Protein AF-A0A7C9CEU0-F1 (afdb_monomer_lite)

Organism: Opuntia streptacantha (NCBI:txid393608)

Foldseek 3Di:
DVVVVVVVVVVVVVVVVVVVVVVVVPDDDPVVVPDPVVDPDDPDDPDAPDPPRPDDDPDDDDDQPVVVVLCVVVVVPFDKDWDDDVVLQWTWMFTWQKIWIAHPVDHPSDIDIDRDDPTGFQEWDKFADAPPPDDPQFGIWIWTFGQFKIWTKGKGFPADPVNPGRNPDIDIHTDRVQIGTPVRFGWHYWDYDPNGWIWTATPVRDIDTDD

Structure (mmCIF, N/CA/C/O backbone):
data_AF-A0A7C9CEU0-F1
#
_entry.id   AF-A0A7C9CEU0-F1
#
loop_
_atom_site.group_PDB
_atom_site.id
_atom_site.type_symbol
_atom_site.label_atom_id
_atom_site.label_alt_id
_atom_site.label_comp_id
_atom_site.label_asym_id
_atom_site.label_entity_id
_atom_site.label_seq_id
_atom_site.pdbx_PDB_ins_code
_atom_site.Cartn_x
_atom_site.Cartn_y
_atom_site.Cartn_z
_atom_site.occupancy
_atom_site.B_iso_or_equiv
_atom_site.auth_seq_id
_atom_site.auth_comp_id
_atom_site.auth_asym_id
_atom_site.auth_atom_id
_atom_site.pdbx_PDB_model_num
ATOM 1 N N . GLU A 1 1 ? 11.522 0.360 -57.835 1.00 59.69 1 GLU A N 1
ATOM 2 C CA . GLU A 1 1 ? 11.944 0.952 -56.548 1.00 59.69 1 GLU A CA 1
ATOM 3 C C . GLU A 1 1 ? 11.325 0.190 -55.377 1.00 59.69 1 GLU A C 1
ATOM 5 O O . GLU A 1 1 ? 12.085 -0.300 -54.554 1.00 59.69 1 GLU A O 1
ATOM 10 N N . ASP A 1 2 ? 10.013 -0.071 -55.382 1.00 63.38 2 ASP A N 1
ATOM 11 C CA . ASP A 1 2 ? 9.319 -0.854 -54.334 1.00 63.38 2 ASP A CA 1
ATOM 12 C C . ASP A 1 2 ? 9.881 -2.263 -54.057 1.00 63.38 2 ASP A C 1
ATOM 14 O O . ASP A 1 2 ? 9.882 -2.722 -52.919 1.00 63.38 2 ASP A O 1
ATOM 18 N N . GLU A 1 3 ? 10.402 -2.960 -55.069 1.00 69.25 3 GLU A N 1
ATOM 19 C CA . GLU A 1 3 ? 10.962 -4.314 -54.910 1.00 69.25 3 GLU A CA 1
ATOM 20 C C . GLU A 1 3 ? 12.322 -4.320 -54.187 1.00 69.25 3 GLU A C 1
ATOM 22 O O . GLU A 1 3 ? 12.622 -5.224 -53.406 1.00 69.25 3 GLU A O 1
ATOM 27 N N . ILE A 1 4 ? 13.128 -3.273 -54.398 1.00 70.25 4 ILE A N 1
ATOM 28 C CA . ILE A 1 4 ? 14.406 -3.076 -53.698 1.00 70.25 4 ILE A CA 1
ATOM 29 C C . ILE A 1 4 ? 14.118 -2.729 -52.236 1.00 70.25 4 ILE A C 1
ATOM 31 O O . ILE A 1 4 ? 14.695 -3.332 -51.336 1.00 70.25 4 ILE A O 1
ATOM 35 N N . VAL A 1 5 ? 13.132 -1.856 -52.005 1.00 76.31 5 VAL A N 1
ATOM 36 C CA . VAL A 1 5 ? 12.656 -1.506 -50.660 1.00 76.31 5 VAL A CA 1
ATOM 37 C C . VAL A 1 5 ? 12.131 -2.745 -49.921 1.00 76.31 5 VAL A C 1
ATOM 39 O O . VAL A 1 5 ? 12.508 -2.979 -48.777 1.00 76.31 5 VAL A O 1
ATOM 42 N N . MET A 1 6 ? 11.333 -3.599 -50.570 1.00 80.19 6 MET A N 1
ATOM 43 C CA . MET A 1 6 ? 10.838 -4.854 -49.979 1.00 80.19 6 MET A CA 1
ATOM 44 C C . MET A 1 6 ? 11.959 -5.836 -49.617 1.00 80.19 6 MET A C 1
ATOM 46 O O . MET A 1 6 ? 11.909 -6.483 -48.566 1.00 80.19 6 MET A O 1
ATOM 50 N N . ARG A 1 7 ? 12.991 -5.947 -50.457 1.00 85.31 7 ARG A N 1
ATOM 51 C CA . ARG A 1 7 ? 14.154 -6.802 -50.188 1.00 85.31 7 ARG A CA 1
ATOM 52 C C . ARG A 1 7 ? 14.961 -6.300 -48.992 1.00 85.31 7 ARG A C 1
ATOM 54 O O . ARG A 1 7 ? 15.312 -7.101 -48.125 1.00 85.31 7 ARG A O 1
ATOM 61 N N . ASP A 1 8 ? 15.210 -4.998 -48.927 1.00 89.81 8 ASP A N 1
ATOM 62 C CA . ASP A 1 8 ? 15.961 -4.379 -47.834 1.00 89.81 8 ASP A CA 1
ATOM 63 C C . ASP A 1 8 ? 15.206 -4.499 -46.504 1.00 89.81 8 ASP A C 1
ATOM 65 O O . ASP A 1 8 ? 15.795 -4.866 -45.485 1.00 89.81 8 ASP A O 1
ATOM 69 N N . VAL A 1 9 ? 13.883 -4.308 -46.522 1.00 91.19 9 VAL A N 1
ATOM 70 C CA . VAL A 1 9 ? 13.012 -4.528 -45.355 1.00 91.19 9 VAL A CA 1
ATOM 71 C C . VAL A 1 9 ? 13.046 -5.990 -44.901 1.00 91.19 9 VAL A C 1
ATOM 73 O O . VAL A 1 9 ? 13.153 -6.264 -43.705 1.00 91.19 9 VAL A O 1
ATOM 76 N N . THR A 1 10 ? 13.019 -6.942 -45.835 1.00 92.56 10 THR A N 1
ATOM 77 C CA . THR A 1 10 ? 13.085 -8.377 -45.511 1.00 92.56 10 THR A CA 1
ATOM 78 C C . THR A 1 10 ? 14.426 -8.742 -44.873 1.00 92.56 10 THR A C 1
ATOM 80 O O . THR A 1 10 ? 14.469 -9.442 -43.862 1.00 92.56 10 THR A O 1
ATOM 83 N N . HIS A 1 11 ? 15.532 -8.234 -45.421 1.00 93.56 11 HIS A N 1
ATOM 84 C CA . HIS A 1 11 ? 16.865 -8.447 -44.861 1.00 93.56 11 HIS A CA 1
ATOM 85 C C . HIS A 1 11 ? 17.007 -7.827 -43.466 1.00 93.56 11 HIS A C 1
ATOM 87 O O . HIS A 1 11 ? 17.526 -8.480 -42.560 1.00 93.56 11 HIS A O 1
ATOM 93 N N . ALA A 1 12 ? 16.506 -6.606 -43.267 1.00 93.94 12 ALA A N 1
ATOM 94 C CA . ALA A 1 12 ? 16.488 -5.969 -41.955 1.00 93.94 12 ALA A CA 1
ATOM 95 C C . ALA A 1 12 ? 15.676 -6.791 -40.939 1.00 93.94 12 ALA A C 1
ATOM 97 O O . ALA A 1 12 ? 16.137 -7.007 -39.820 1.00 93.94 12 ALA A O 1
ATOM 98 N N . GLY A 1 13 ? 14.517 -7.324 -41.342 1.00 95.75 13 GLY A N 1
ATOM 99 C CA . GLY A 1 13 ? 13.691 -8.193 -40.500 1.00 95.75 13 GLY A CA 1
ATOM 100 C C . GLY A 1 13 ? 14.420 -9.456 -40.033 1.00 95.75 13 GLY A C 1
ATOM 101 O O . GLY A 1 13 ? 14.344 -9.809 -38.856 1.00 95.75 13 GLY A O 1
ATOM 102 N N . ILE A 1 14 ? 15.190 -10.097 -40.919 1.00 96.06 14 ILE A N 1
ATOM 103 C CA . ILE A 1 14 ? 16.011 -11.269 -40.571 1.00 96.06 14 ILE A CA 1
ATOM 104 C C . ILE A 1 14 ? 17.073 -10.894 -39.532 1.00 96.06 14 ILE A C 1
ATOM 106 O O . ILE A 1 14 ? 17.210 -11.583 -38.523 1.00 96.06 14 ILE A O 1
ATOM 110 N N . VAL A 1 15 ? 17.794 -9.790 -39.746 1.00 96.69 15 VAL A N 1
ATOM 111 C CA . VAL A 1 15 ? 18.852 -9.340 -38.826 1.00 96.69 15 VAL A CA 1
ATOM 112 C C . VAL A 1 15 ? 18.282 -8.993 -37.449 1.00 96.69 15 VAL A C 1
ATOM 114 O O . VAL A 1 15 ? 18.862 -9.373 -36.433 1.00 96.69 15 VAL A O 1
ATOM 117 N N . VAL A 1 16 ? 17.133 -8.315 -37.397 1.00 96.88 16 VAL A N 1
ATOM 118 C CA . VAL A 1 16 ? 16.445 -7.997 -36.137 1.00 96.88 16 VAL A CA 1
ATOM 119 C C . VAL A 1 16 ? 16.004 -9.274 -35.423 1.00 96.88 16 VAL A C 1
ATOM 121 O O . VAL A 1 16 ? 16.264 -9.419 -34.230 1.00 96.88 16 VAL A O 1
ATOM 124 N N . SER A 1 17 ? 15.400 -10.225 -36.139 1.00 96.38 17 SER A N 1
ATOM 125 C CA . SER A 1 17 ? 14.959 -11.499 -35.560 1.00 96.38 17 SER A CA 1
ATOM 126 C C . SER A 1 17 ? 16.125 -12.320 -35.006 1.00 96.38 17 SER A C 1
ATOM 128 O O . SER A 1 17 ? 16.001 -12.925 -33.941 1.00 96.38 17 SER A O 1
ATOM 130 N N . ASP A 1 18 ? 17.262 -12.335 -35.700 1.00 96.62 18 ASP A N 1
ATOM 131 C CA . ASP A 1 18 ? 18.476 -13.015 -35.242 1.00 96.62 18 ASP A CA 1
ATOM 132 C C . ASP A 1 18 ? 19.092 -12.318 -34.018 1.00 96.62 18 ASP A C 1
ATOM 134 O O . ASP A 1 18 ? 19.517 -12.971 -33.067 1.00 96.62 18 ASP A O 1
ATOM 138 N N . CYS A 1 19 ? 19.089 -10.982 -33.988 1.00 96.38 19 CYS A N 1
ATOM 139 C CA . CYS A 1 19 ? 19.511 -10.211 -32.818 1.00 96.38 19 CYS A CA 1
ATOM 140 C C . CYS A 1 19 ? 18.646 -10.532 -31.590 1.00 96.38 19 CYS A C 1
ATOM 142 O O . CYS A 1 19 ? 19.179 -10.921 -30.556 1.00 96.38 19 CYS A O 1
ATOM 144 N N . ILE A 1 20 ? 17.317 -10.492 -31.735 1.00 95.69 20 ILE A N 1
ATOM 145 C CA . ILE A 1 20 ? 16.374 -10.836 -30.660 1.00 95.69 20 ILE A CA 1
ATOM 146 C C . ILE A 1 20 ? 16.596 -12.273 -30.182 1.00 95.69 20 ILE A C 1
ATOM 148 O O . ILE A 1 20 ? 16.630 -12.526 -28.980 1.00 95.69 20 ILE A O 1
ATOM 152 N N . SER A 1 21 ? 16.768 -13.217 -31.109 1.00 94.62 21 SER A N 1
ATOM 153 C CA . SER A 1 21 ? 16.960 -14.630 -30.763 1.00 94.62 21 SER A CA 1
ATOM 154 C C . SER A 1 21 ? 18.250 -14.847 -29.972 1.00 94.62 21 SER A C 1
ATOM 156 O O . SER A 1 21 ? 18.250 -15.581 -28.984 1.00 94.62 21 SER A O 1
ATOM 158 N N . ARG A 1 22 ? 19.337 -14.169 -30.359 1.00 93.44 22 ARG A N 1
ATOM 159 C CA . ARG A 1 22 ? 20.607 -14.202 -29.624 1.00 93.44 22 ARG A CA 1
ATOM 160 C C . ARG A 1 22 ? 20.497 -13.537 -28.257 1.00 93.44 22 ARG A C 1
ATOM 162 O O . ARG A 1 22 ? 20.984 -14.111 -27.290 1.00 93.44 22 ARG A O 1
ATOM 169 N N . ASP A 1 23 ? 19.822 -12.395 -28.157 1.00 92.88 23 ASP A N 1
ATOM 170 C CA . ASP A 1 23 ? 19.621 -11.693 -26.885 1.00 92.88 23 ASP A CA 1
ATOM 171 C C . ASP A 1 23 ? 18.795 -12.524 -25.897 1.00 92.88 23 ASP A C 1
ATOM 173 O O . ASP A 1 23 ? 19.119 -12.588 -24.711 1.00 92.88 23 ASP A O 1
ATOM 177 N N . VAL A 1 24 ? 17.746 -13.200 -26.375 1.00 90.56 24 VAL A N 1
ATOM 178 C CA . VAL A 1 24 ? 16.938 -14.110 -25.550 1.00 90.56 24 VAL A CA 1
ATOM 179 C C . VAL A 1 24 ? 17.765 -15.312 -25.100 1.00 90.56 24 VAL A C 1
ATOM 181 O O . VAL A 1 24 ? 17.722 -15.655 -23.924 1.00 90.56 24 VAL A O 1
ATOM 184 N N . ALA A 1 25 ? 18.551 -15.919 -25.993 1.00 88.44 25 ALA A N 1
ATOM 185 C CA . ALA A 1 25 ? 19.394 -17.068 -25.656 1.00 88.44 25 ALA A CA 1
ATOM 186 C C . ALA A 1 25 ? 20.579 -16.713 -24.736 1.00 88.44 25 ALA A C 1
ATOM 188 O O . ALA A 1 25 ? 21.062 -17.571 -24.001 1.00 88.44 25 ALA A O 1
ATOM 189 N N . ALA A 1 26 ? 21.062 -15.468 -24.775 1.00 86.50 26 ALA A N 1
ATOM 190 C CA . ALA A 1 26 ? 22.145 -14.985 -23.920 1.00 86.50 26 ALA A CA 1
ATOM 191 C C . ALA A 1 26 ? 21.685 -14.659 -22.489 1.00 86.50 26 ALA A C 1
ATOM 193 O O . ALA A 1 26 ? 22.517 -14.565 -21.582 1.00 86.50 26 ALA A O 1
ATOM 194 N N . ARG A 1 27 ? 20.377 -14.474 -22.269 1.00 85.12 27 ARG A N 1
ATOM 195 C CA . ARG A 1 27 ? 19.813 -14.269 -20.933 1.00 85.12 27 ARG A CA 1
ATOM 196 C C . ARG A 1 27 ? 19.762 -15.599 -20.194 1.00 85.12 27 ARG A C 1
ATOM 198 O O . ARG A 1 27 ? 19.027 -16.505 -20.567 1.00 85.12 27 ARG A O 1
ATOM 205 N N . LEU A 1 28 ? 20.540 -15.682 -19.125 1.00 83.81 28 LEU A N 1
ATOM 206 C CA . LEU A 1 28 ? 20.452 -16.773 -18.164 1.00 83.81 28 LEU A CA 1
ATOM 207 C C . LEU A 1 28 ? 19.125 -16.695 -17.407 1.00 83.81 28 LEU A C 1
ATOM 209 O O . LEU A 1 28 ? 18.609 -15.604 -17.143 1.00 83.81 28 LEU A O 1
ATOM 213 N N . ASP A 1 29 ? 18.612 -17.856 -17.012 1.00 87.94 29 ASP A N 1
ATOM 214 C CA . ASP A 1 29 ? 17.530 -17.922 -16.037 1.00 87.94 29 ASP A CA 1
ATOM 215 C C . ASP A 1 29 ? 17.968 -17.278 -14.705 1.00 87.94 29 ASP A C 1
ATOM 217 O O . ASP A 1 29 ? 19.160 -17.240 -14.373 1.00 87.94 29 ASP A O 1
ATOM 221 N N . LEU A 1 30 ? 17.019 -16.737 -13.933 1.00 85.38 30 LEU A N 1
ATOM 222 C CA . LEU A 1 30 ? 17.327 -16.064 -12.668 1.00 85.38 30 LEU A CA 1
ATOM 223 C C . LEU A 1 30 ? 17.968 -17.025 -11.659 1.00 85.38 30 LEU A C 1
ATOM 225 O O . LEU A 1 30 ? 18.911 -16.638 -10.972 1.00 85.38 30 LEU A O 1
ATOM 229 N N . GLN A 1 31 ? 17.490 -18.268 -11.579 1.00 87.06 31 GLN A N 1
ATOM 230 C CA . GLN A 1 31 ? 18.046 -19.267 -10.674 1.00 87.06 31 GLN A CA 1
ATOM 231 C C . GLN A 1 31 ? 19.489 -19.598 -11.060 1.00 87.06 31 GLN A C 1
ATOM 233 O O . GLN A 1 31 ? 20.366 -19.561 -10.199 1.00 87.06 31 GLN A O 1
ATOM 238 N N . GLU A 1 32 ? 19.747 -19.843 -12.348 1.00 86.31 32 GLU A N 1
ATOM 239 C CA . GLU A 1 32 ? 21.101 -20.090 -12.863 1.00 86.31 32 GLU A CA 1
ATOM 240 C C . GLU A 1 32 ? 22.026 -18.884 -12.648 1.00 86.31 32 GLU A C 1
ATOM 242 O O . GLU A 1 32 ? 23.200 -19.035 -12.310 1.00 86.31 32 GLU A O 1
ATOM 247 N N . SER A 1 33 ? 21.495 -17.668 -12.800 1.00 81.88 33 SER A N 1
ATOM 248 C CA . SER A 1 33 ? 22.238 -16.421 -12.586 1.00 81.88 33 SER A CA 1
ATOM 249 C C . SER A 1 33 ? 22.679 -16.232 -11.135 1.00 81.88 33 SER A C 1
ATOM 251 O O . SER A 1 33 ? 23.685 -15.570 -10.891 1.00 81.88 33 SER A O 1
ATOM 253 N N . LEU A 1 34 ? 21.935 -16.792 -10.179 1.00 83.38 34 LEU A N 1
ATOM 254 C CA . LEU A 1 34 ? 22.207 -16.695 -8.744 1.00 83.38 34 LEU A CA 1
ATOM 255 C C . LEU A 1 34 ? 23.067 -17.854 -8.214 1.00 83.38 34 LEU A C 1
ATOM 257 O O . LEU A 1 34 ? 23.384 -17.884 -7.022 1.00 83.38 34 LEU A O 1
ATOM 261 N N . GLU A 1 35 ? 23.470 -18.803 -9.065 1.00 86.44 35 GLU A N 1
ATOM 262 C CA . GLU A 1 35 ? 24.286 -19.946 -8.656 1.00 86.44 35 GLU A CA 1
ATOM 263 C C . GLU A 1 35 ? 25.636 -19.505 -8.079 1.00 86.44 35 GLU A C 1
ATOM 265 O O . GLU A 1 35 ? 26.510 -18.980 -8.771 1.00 86.44 35 GLU A O 1
ATOM 270 N N . ALA A 1 36 ? 25.840 -19.800 -6.792 1.00 76.50 36 ALA A N 1
ATOM 271 C CA . ALA A 1 36 ? 27.050 -19.433 -6.059 1.00 76.50 36 ALA A CA 1
ATOM 272 C C . ALA A 1 36 ? 28.342 -19.965 -6.712 1.00 76.50 36 ALA A C 1
ATOM 274 O O . ALA A 1 36 ? 29.380 -19.311 -6.650 1.00 76.50 36 ALA A O 1
ATOM 275 N N . SER A 1 37 ? 28.272 -21.129 -7.368 1.00 79.00 37 SER A N 1
ATOM 276 C CA . SER A 1 37 ? 29.392 -21.778 -8.065 1.00 79.00 37 SER A CA 1
ATOM 277 C C . SER A 1 37 ? 29.941 -20.975 -9.246 1.00 79.00 37 SER A C 1
ATOM 279 O O . SER A 1 37 ? 31.074 -21.214 -9.663 1.00 79.00 37 SER A O 1
ATOM 281 N N . ARG A 1 38 ? 29.171 -20.026 -9.789 1.00 75.56 38 ARG A N 1
ATOM 282 C CA . ARG A 1 38 ? 29.595 -19.177 -10.912 1.00 75.56 38 ARG A CA 1
ATOM 283 C C . ARG A 1 38 ? 30.445 -17.990 -10.473 1.00 75.56 38 ARG A C 1
ATOM 285 O O . ARG A 1 38 ? 31.125 -17.384 -11.300 1.00 75.56 38 ARG A O 1
ATOM 292 N N . TYR A 1 39 ? 30.440 -17.664 -9.185 1.00 73.81 39 TYR A N 1
ATOM 293 C CA . TYR A 1 39 ? 31.216 -16.558 -8.651 1.00 73.81 39 TYR A CA 1
ATOM 294 C C . TYR A 1 39 ? 32.591 -17.047 -8.191 1.00 73.81 39 TYR A C 1
ATOM 296 O O . TYR A 1 39 ? 32.724 -17.758 -7.200 1.00 73.81 39 TYR A O 1
ATOM 304 N N . THR A 1 40 ? 33.644 -16.623 -8.892 1.00 72.25 40 THR A N 1
ATOM 305 C CA . THR A 1 40 ? 35.042 -16.886 -8.496 1.00 72.25 40 THR A CA 1
ATOM 306 C C . THR A 1 40 ? 35.456 -16.112 -7.242 1.00 72.25 40 THR A C 1
ATOM 308 O O . THR A 1 40 ? 36.406 -16.488 -6.560 1.00 72.25 40 THR A O 1
ATOM 311 N N . THR A 1 41 ? 34.744 -15.026 -6.928 1.00 74.44 41 THR A N 1
ATOM 312 C CA . THR A 1 41 ? 34.909 -14.198 -5.727 1.00 74.44 41 THR A CA 1
ATOM 313 C C . THR A 1 41 ? 33.543 -13.739 -5.233 1.00 74.44 41 THR A C 1
ATOM 315 O O . THR A 1 41 ? 32.604 -13.641 -6.022 1.00 74.44 41 THR A O 1
ATOM 318 N N . HIS A 1 42 ? 33.414 -13.426 -3.940 1.00 70.06 42 HIS A N 1
ATOM 319 C CA . HIS A 1 42 ? 32.141 -12.939 -3.412 1.00 70.06 42 HIS A CA 1
ATOM 320 C C . HIS A 1 42 ? 31.662 -11.680 -4.170 1.00 70.06 42 HIS A C 1
ATOM 322 O O . HIS A 1 42 ? 32.438 -10.733 -4.364 1.00 70.06 42 HIS A O 1
ATOM 328 N N . PRO A 1 43 ? 30.386 -11.643 -4.604 1.00 71.12 43 PRO A N 1
ATOM 329 C CA . PRO A 1 43 ? 29.865 -10.546 -5.416 1.00 71.12 43 PRO A CA 1
ATOM 330 C C . PRO A 1 43 ? 29.733 -9.240 -4.621 1.00 71.12 43 PRO A C 1
ATOM 332 O O . PRO A 1 43 ? 29.793 -8.165 -5.215 1.00 71.12 43 PRO A O 1
ATOM 335 N N . TYR A 1 44 ? 29.648 -9.315 -3.290 1.00 74.44 44 TYR A N 1
ATOM 336 C CA . TYR A 1 44 ? 29.504 -8.165 -2.400 1.00 74.44 44 TYR A CA 1
ATOM 337 C C . TYR A 1 44 ? 30.706 -7.219 -2.457 1.00 74.44 44 TYR A C 1
ATOM 339 O O . TYR A 1 44 ? 31.865 -7.634 -2.477 1.00 74.44 44 TYR A O 1
ATOM 347 N N . THR A 1 45 ? 30.411 -5.927 -2.492 1.00 74.56 45 THR A N 1
ATOM 348 C CA . THR A 1 45 ? 31.394 -4.849 -2.518 1.00 74.56 45 THR A CA 1
ATOM 349 C C . THR A 1 45 ? 30.790 -3.622 -1.853 1.00 74.56 45 THR A C 1
ATOM 351 O O . THR A 1 45 ? 29.598 -3.363 -2.002 1.00 74.56 45 THR A O 1
ATOM 354 N N . THR A 1 46 ? 31.600 -2.871 -1.112 1.00 74.38 46 THR A N 1
ATOM 355 C CA . THR A 1 46 ? 31.191 -1.595 -0.503 1.00 74.38 46 THR A CA 1
ATOM 356 C C . THR A 1 46 ? 31.235 -0.437 -1.499 1.00 74.38 46 THR A C 1
ATOM 358 O O . THR A 1 46 ? 30.668 0.618 -1.237 1.00 74.38 46 THR A O 1
ATOM 361 N N . HIS A 1 47 ? 31.891 -0.632 -2.646 1.00 70.38 47 HIS A N 1
ATOM 362 C CA . HIS A 1 47 ? 31.975 0.340 -3.734 1.00 70.38 47 HIS A CA 1
ATOM 363 C C . HIS A 1 47 ? 31.518 -0.295 -5.051 1.00 70.38 47 HIS A C 1
ATOM 365 O O . HIS A 1 47 ? 31.775 -1.484 -5.257 1.00 70.38 47 HIS A O 1
ATOM 371 N N . PRO A 1 48 ? 30.874 0.445 -5.965 1.00 66.56 48 PRO A N 1
ATOM 372 C CA . PRO A 1 48 ? 30.486 -0.100 -7.261 1.00 66.56 48 PRO A CA 1
ATOM 373 C C . PRO A 1 48 ? 31.699 -0.704 -7.983 1.00 66.56 48 PRO A C 1
ATOM 375 O O . PRO A 1 48 ? 32.686 -0.015 -8.224 1.00 66.56 48 PRO A O 1
ATOM 378 N N . LYS A 1 49 ? 31.641 -2.004 -8.303 1.00 69.06 49 LYS A N 1
ATOM 379 C CA . LYS A 1 49 ? 32.676 -2.687 -9.106 1.00 69.06 49 LYS A CA 1
ATOM 380 C C . LYS A 1 49 ? 32.629 -2.263 -10.582 1.00 69.06 49 LYS A C 1
ATOM 382 O O . LYS A 1 49 ? 33.637 -2.359 -11.270 1.00 69.06 49 LYS A O 1
ATOM 387 N N . GLU A 1 50 ? 31.467 -1.809 -11.048 1.00 74.31 50 GLU A N 1
ATOM 388 C CA . GLU A 1 50 ? 31.170 -1.438 -12.435 1.00 74.31 50 GLU A CA 1
ATOM 389 C C . GLU A 1 50 ? 30.617 -0.004 -12.472 1.00 74.31 50 GLU A C 1
ATOM 391 O O . GLU A 1 50 ? 29.900 0.408 -11.555 1.00 74.31 50 GLU A O 1
ATOM 396 N N . TRP A 1 51 ? 30.971 0.753 -13.518 1.00 71.94 51 TRP A N 1
ATOM 397 C CA . TRP A 1 51 ? 30.465 2.104 -13.772 1.00 71.94 51 TRP A CA 1
ATOM 398 C C . TRP A 1 51 ? 29.641 2.127 -15.071 1.00 71.94 51 TRP A C 1
ATOM 400 O O . TRP A 1 51 ? 30.168 1.702 -16.104 1.00 71.94 51 TRP A O 1
ATOM 410 N N . PRO A 1 52 ? 28.405 2.661 -15.061 1.00 75.50 52 PRO A N 1
ATOM 411 C CA . PRO A 1 52 ? 27.672 3.164 -13.892 1.00 75.50 52 PRO A CA 1
ATOM 412 C C . PRO A 1 52 ? 27.240 2.034 -12.929 1.00 75.50 52 PRO A C 1
ATOM 414 O O . PRO A 1 52 ? 27.175 0.871 -13.339 1.00 75.50 52 PRO A O 1
ATOM 417 N N . PRO A 1 53 ? 26.964 2.344 -11.646 1.00 80.62 53 PRO A N 1
ATOM 418 C CA . PRO A 1 53 ? 26.425 1.364 -10.704 1.00 80.62 53 PRO A CA 1
ATOM 419 C C . PRO A 1 53 ? 25.077 0.810 -11.189 1.00 80.62 53 PRO A C 1
ATOM 421 O O . PRO A 1 53 ? 24.313 1.495 -11.862 1.00 80.62 53 PRO A O 1
ATOM 424 N N . ARG A 1 54 ? 24.750 -0.434 -10.808 1.00 81.25 54 ARG A N 1
ATOM 425 C CA . ARG A 1 54 ? 23.480 -1.083 -11.202 1.00 81.25 54 ARG A CA 1
ATOM 426 C C . ARG A 1 54 ? 22.238 -0.418 -10.604 1.00 81.25 54 ARG A C 1
ATOM 428 O O . ARG A 1 54 ? 21.159 -0.539 -11.169 1.00 81.25 54 ARG A O 1
ATOM 435 N N . VAL A 1 55 ? 22.392 0.222 -9.448 1.00 84.81 55 VAL A N 1
ATOM 436 C CA . VAL A 1 55 ? 21.356 0.991 -8.755 1.00 84.81 55 VAL A CA 1
ATOM 437 C C . VAL A 1 55 ? 22.031 2.219 -8.162 1.00 84.81 55 VAL A C 1
ATOM 439 O O . VAL A 1 55 ? 23.086 2.100 -7.535 1.00 84.81 55 VAL A O 1
ATOM 442 N N . GLU A 1 56 ? 21.415 3.378 -8.340 1.00 86.12 56 GLU A N 1
ATOM 443 C CA . GLU A 1 56 ? 21.818 4.635 -7.719 1.00 86.12 56 GLU A CA 1
ATOM 444 C C . GLU A 1 56 ? 20.606 5.306 -7.073 1.00 86.12 56 GLU A C 1
ATOM 446 O O . GLU A 1 56 ? 19.468 5.114 -7.508 1.00 86.12 56 GLU A O 1
ATOM 451 N N . VAL A 1 57 ? 20.844 6.064 -6.002 1.00 88.94 57 VAL A N 1
ATOM 452 C CA . VAL A 1 57 ? 19.799 6.888 -5.389 1.00 88.94 57 VAL A CA 1
ATOM 453 C C . VAL A 1 57 ? 19.587 8.091 -6.296 1.00 88.94 57 VAL A C 1
ATOM 455 O O . VAL A 1 57 ? 20.453 8.959 -6.379 1.00 88.94 57 VAL A O 1
ATOM 458 N N . ALA A 1 58 ? 18.453 8.115 -6.990 1.00 89.44 58 ALA A N 1
ATOM 459 C CA . ALA A 1 58 ? 18.107 9.214 -7.882 1.00 89.44 58 ALA A CA 1
ATOM 460 C C . ALA A 1 58 ? 17.609 10.450 -7.116 1.00 89.44 58 ALA A C 1
ATOM 462 O O . ALA A 1 58 ? 17.928 11.571 -7.502 1.00 89.44 58 ALA A O 1
ATOM 463 N N . ASP A 1 59 ? 16.840 10.247 -6.041 1.00 89.69 59 ASP A N 1
ATOM 464 C CA . ASP A 1 59 ? 16.241 11.328 -5.255 1.00 89.69 59 ASP A CA 1
ATOM 465 C C . ASP A 1 59 ? 15.991 10.897 -3.797 1.00 89.69 59 ASP A C 1
ATOM 467 O O . ASP A 1 59 ? 16.001 9.706 -3.472 1.00 89.69 59 ASP A O 1
ATOM 471 N N . THR A 1 60 ? 15.786 11.862 -2.901 1.00 91.56 60 THR A N 1
ATOM 472 C CA . THR A 1 60 ? 15.411 11.660 -1.495 1.00 91.56 60 THR A CA 1
ATOM 473 C C . THR A 1 60 ? 14.389 12.716 -1.090 1.00 91.56 60 THR A C 1
ATOM 475 O O . THR A 1 60 ? 14.659 13.912 -1.166 1.00 91.56 60 THR A O 1
ATOM 478 N N . LEU A 1 61 ? 13.219 12.263 -0.639 1.00 90.44 61 LEU A N 1
ATOM 479 C CA . LEU A 1 61 ? 12.106 13.122 -0.245 1.00 90.44 61 LEU A CA 1
ATOM 480 C C . LEU A 1 61 ? 11.848 12.995 1.256 1.00 90.44 61 LEU A C 1
ATOM 482 O O . LEU A 1 61 ? 11.742 11.887 1.782 1.00 90.44 61 LEU A O 1
ATOM 486 N N . GLU A 1 62 ? 11.727 14.139 1.924 1.00 91.88 62 GLU A N 1
ATOM 487 C CA . GLU A 1 62 ? 11.342 14.220 3.333 1.00 91.88 62 GLU A CA 1
ATOM 488 C C . GLU A 1 62 ? 9.848 13.917 3.523 1.00 91.88 62 GLU A C 1
ATOM 490 O O . GLU A 1 62 ? 9.032 14.106 2.614 1.00 91.88 62 GLU A O 1
ATOM 495 N N . LEU A 1 63 ? 9.476 13.468 4.725 1.00 92.75 63 LEU A N 1
ATOM 496 C CA . LEU A 1 63 ? 8.071 13.246 5.068 1.00 92.75 63 LEU A CA 1
ATOM 497 C C . LEU A 1 63 ? 7.290 14.576 5.106 1.00 92.75 63 LEU A C 1
ATOM 499 O O . LEU A 1 63 ? 7.835 15.595 5.542 1.00 92.75 63 LEU A O 1
ATOM 503 N N . PRO A 1 64 ? 6.000 14.581 4.717 1.00 95.12 64 PRO A N 1
ATOM 504 C CA . PRO A 1 64 ? 5.150 15.764 4.819 1.00 95.12 64 PRO A CA 1
ATOM 505 C C . PRO A 1 64 ? 5.121 16.345 6.238 1.00 95.12 64 PRO A C 1
ATOM 507 O O . PRO A 1 64 ? 4.929 15.616 7.210 1.00 95.12 64 PRO A O 1
ATOM 510 N N . THR A 1 65 ? 5.233 17.669 6.372 1.00 93.62 65 THR A N 1
ATOM 511 C CA . THR A 1 65 ? 5.267 18.332 7.689 1.00 93.62 65 THR A CA 1
ATOM 512 C C . THR A 1 65 ? 4.004 18.080 8.507 1.00 93.62 65 THR A C 1
ATOM 514 O O . THR A 1 65 ? 4.107 17.840 9.704 1.00 93.62 65 THR A O 1
ATOM 517 N N . VAL A 1 66 ? 2.833 18.040 7.861 1.00 93.25 66 VAL A N 1
ATOM 518 C CA . VAL A 1 66 ? 1.548 17.740 8.519 1.00 93.25 66 VAL A CA 1
ATOM 519 C C . VAL A 1 66 ? 1.559 16.383 9.231 1.00 93.25 66 VAL A C 1
ATOM 521 O O . VAL A 1 66 ? 1.036 16.258 10.334 1.00 93.25 66 VAL A O 1
ATOM 524 N N . LEU A 1 67 ? 2.223 15.381 8.645 1.00 93.06 67 LEU A N 1
ATOM 525 C CA . LEU A 1 67 ? 2.358 14.054 9.240 1.00 93.06 67 LEU A CA 1
ATOM 526 C C . LEU A 1 67 ? 3.270 14.101 10.473 1.00 93.06 67 LEU A C 1
ATOM 528 O O . LEU A 1 67 ? 2.941 13.532 11.511 1.00 93.06 67 LEU A O 1
ATOM 532 N N . ILE A 1 68 ? 4.399 14.809 10.370 1.00 92.81 68 ILE A N 1
ATOM 533 C CA . ILE A 1 68 ? 5.353 14.986 11.475 1.00 92.81 68 ILE A CA 1
ATOM 534 C C . ILE A 1 68 ? 4.684 15.723 12.642 1.00 92.81 68 ILE A C 1
ATOM 536 O O . ILE A 1 68 ? 4.820 15.326 13.799 1.00 92.81 68 ILE A O 1
ATOM 540 N N . GLU A 1 69 ? 3.937 16.785 12.348 1.00 93.25 69 GLU A N 1
ATOM 541 C CA . GLU A 1 69 ? 3.185 17.556 13.336 1.00 93.25 69 GLU A CA 1
ATOM 542 C C . GLU A 1 69 ? 2.111 16.703 14.016 1.00 93.25 69 GLU A C 1
ATOM 544 O O . GLU A 1 69 ? 2.030 16.713 15.245 1.00 93.25 69 GLU A O 1
ATOM 549 N N . ARG A 1 70 ? 1.344 15.911 13.251 1.00 91.94 70 ARG A N 1
ATOM 550 C CA . ARG A 1 70 ? 0.334 14.989 13.793 1.00 91.94 70 ARG A CA 1
ATOM 551 C C . ARG A 1 70 ? 0.956 13.945 14.718 1.00 91.94 70 ARG A C 1
ATOM 553 O O . ARG A 1 70 ? 0.469 13.757 15.829 1.00 91.94 70 ARG A O 1
ATOM 560 N N . TYR A 1 71 ? 2.051 13.315 14.295 1.00 92.06 71 TYR A N 1
ATOM 561 C CA . TYR A 1 71 ? 2.767 12.324 15.101 1.00 92.06 71 TYR A CA 1
ATOM 562 C C . TYR A 1 71 ? 3.295 12.916 16.416 1.00 92.06 71 TYR A C 1
ATOM 564 O O . TYR A 1 71 ? 3.131 12.333 17.489 1.00 92.06 71 TYR A O 1
ATOM 572 N N . ASN A 1 72 ? 3.882 14.114 16.355 1.00 92.88 72 ASN A N 1
ATOM 573 C CA . ASN A 1 72 ? 4.372 14.807 17.545 1.00 92.88 72 ASN A CA 1
ATOM 574 C C . ASN A 1 72 ? 3.228 15.244 18.474 1.00 92.88 72 ASN A C 1
ATOM 576 O O . ASN A 1 72 ? 3.376 15.184 19.694 1.00 92.88 72 ASN A O 1
ATOM 580 N N . ALA A 1 73 ? 2.083 15.661 17.921 1.00 90.12 73 ALA A N 1
ATOM 581 C CA . ALA A 1 73 ? 0.898 16.028 18.696 1.00 90.12 73 ALA A CA 1
ATOM 582 C C . ALA A 1 73 ? 0.296 14.832 19.456 1.00 90.12 73 ALA A C 1
ATOM 584 O O . ALA A 1 73 ? -0.217 15.016 20.558 1.00 90.12 73 ALA A O 1
ATOM 585 N N . ALA A 1 74 ? 0.436 13.614 18.922 1.00 85.31 74 ALA A N 1
ATOM 586 C CA . ALA A 1 74 ? 0.097 12.361 19.602 1.00 85.31 74 ALA A CA 1
ATOM 587 C C . ALA A 1 74 ? 1.115 11.955 20.695 1.00 85.31 74 ALA A C 1
ATOM 589 O O . ALA A 1 74 ? 1.092 10.836 21.201 1.00 85.31 74 ALA A O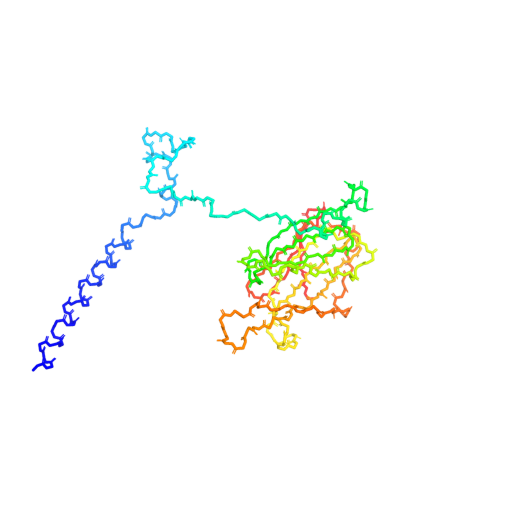 1
ATOM 590 N N . GLY A 1 75 ? 2.045 12.845 21.064 1.00 82.62 75 GLY A N 1
ATOM 591 C CA . GLY A 1 75 ? 3.053 12.596 22.096 1.00 82.62 75 GLY A CA 1
ATOM 592 C C . GLY A 1 75 ? 4.238 11.747 21.632 1.00 82.62 75 GLY A C 1
ATOM 593 O O . GLY A 1 75 ? 5.068 11.381 22.458 1.00 82.62 75 GLY A O 1
ATOM 594 N N . GLY A 1 76 ? 4.343 11.434 20.335 1.00 74.44 76 GLY A N 1
ATOM 595 C CA . GLY A 1 76 ? 5.433 10.625 19.779 1.00 74.44 76 GLY A CA 1
ATOM 596 C C . GLY A 1 76 ? 5.404 9.142 20.172 1.00 74.44 76 GLY A C 1
ATOM 597 O O . GLY A 1 76 ? 6.355 8.421 19.869 1.00 74.44 76 GLY A O 1
ATOM 598 N N . GLU A 1 77 ? 4.327 8.698 20.824 1.00 75.06 77 GLU A N 1
ATOM 599 C CA . GLU A 1 77 ? 4.082 7.314 21.255 1.00 75.06 77 GLU A CA 1
ATOM 600 C C . GLU A 1 77 ? 2.879 6.676 20.528 1.00 75.06 77 GLU A C 1
ATOM 602 O O . GLU A 1 77 ? 2.529 5.528 20.803 1.00 75.06 77 GLU A O 1
ATOM 607 N N . GLY A 1 78 ? 2.248 7.411 19.602 1.00 72.94 78 GLY A N 1
ATOM 608 C CA . GLY A 1 78 ? 1.118 6.936 18.800 1.00 72.94 78 GLY A CA 1
ATOM 609 C C . GLY A 1 78 ? 1.492 5.775 17.876 1.00 72.94 78 GLY A C 1
ATOM 610 O O . GLY A 1 78 ? 2.647 5.622 17.463 1.00 72.94 78 GLY A O 1
ATOM 611 N N . THR A 1 79 ? 0.506 4.945 17.528 1.00 85.44 79 THR A N 1
ATOM 612 C CA . THR A 1 79 ? 0.739 3.847 16.579 1.00 85.44 79 THR A CA 1
ATOM 613 C C . THR A 1 79 ? 0.883 4.439 15.187 1.00 85.44 79 THR A C 1
ATOM 61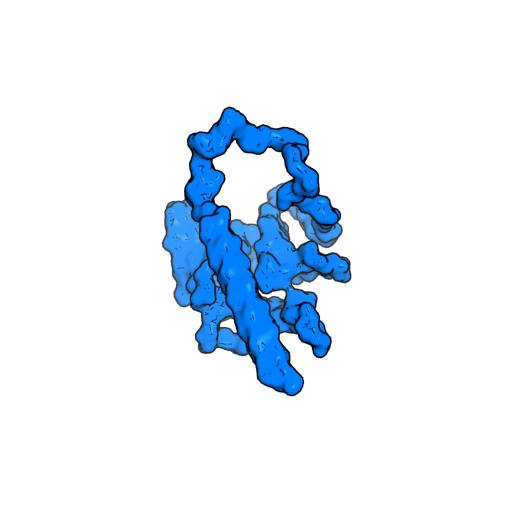5 O O . THR A 1 79 ? -0.075 4.987 14.647 1.00 85.44 79 THR A O 1
ATOM 618 N N . ALA A 1 80 ? 2.077 4.326 14.604 1.00 92.19 80 ALA A N 1
ATOM 619 C CA . ALA A 1 80 ? 2.351 4.824 13.266 1.00 92.19 80 ALA A CA 1
ATOM 620 C C . ALA A 1 80 ? 2.782 3.702 12.325 1.00 92.19 80 ALA A C 1
ATOM 622 O O . ALA A 1 80 ? 3.668 2.905 12.639 1.00 92.19 80 ALA A O 1
ATOM 623 N N . LEU A 1 81 ? 2.160 3.666 11.152 1.00 95.19 81 LEU A N 1
ATOM 624 C CA . LEU A 1 81 ? 2.501 2.760 10.061 1.00 95.19 81 LEU A CA 1
ATOM 625 C C . LEU A 1 81 ? 2.766 3.586 8.809 1.00 95.19 81 LEU A C 1
ATOM 627 O O . LEU A 1 81 ? 2.258 4.696 8.673 1.00 95.19 81 LEU A O 1
ATOM 631 N N . CYS A 1 82 ? 3.544 3.051 7.876 1.00 96.00 82 CYS A N 1
ATOM 632 C CA . CYS A 1 82 ? 3.730 3.678 6.577 1.00 96.00 82 CYS A CA 1
ATOM 633 C C . CYS A 1 82 ? 3.960 2.643 5.484 1.00 96.00 82 CYS A C 1
ATOM 635 O O . CYS A 1 82 ? 4.323 1.492 5.738 1.00 96.00 82 CYS A O 1
ATOM 637 N N . GLY A 1 83 ? 3.752 3.074 4.247 1.00 96.69 83 GLY A N 1
ATOM 638 C CA . GLY A 1 83 ? 3.968 2.239 3.085 1.00 96.69 83 GLY A CA 1
ATOM 639 C C . GLY A 1 83 ? 3.794 3.003 1.785 1.00 96.69 83 GLY A C 1
ATOM 640 O O . GLY A 1 83 ? 3.671 4.228 1.748 1.00 96.69 83 GLY A O 1
ATOM 641 N N . ILE A 1 84 ? 3.815 2.250 0.692 1.00 96.88 84 ILE A N 1
ATOM 642 C CA . ILE A 1 84 ? 3.697 2.786 -0.659 1.00 96.88 84 ILE A CA 1
ATOM 643 C C . ILE A 1 84 ? 2.656 1.961 -1.407 1.00 96.88 84 ILE A C 1
ATOM 645 O O . ILE A 1 84 ? 2.631 0.737 -1.303 1.00 96.88 84 ILE A O 1
ATOM 649 N N . PHE A 1 85 ? 1.830 2.651 -2.185 1.00 97.19 85 PHE A N 1
ATOM 650 C CA . PHE A 1 85 ? 0.920 2.103 -3.179 1.00 97.19 85 PHE A CA 1
ATOM 651 C C . PHE A 1 85 ? 1.362 2.549 -4.578 1.00 97.19 85 PHE A C 1
ATOM 653 O O . PHE A 1 85 ? 0.911 3.590 -5.081 1.00 97.19 85 PHE A O 1
ATOM 660 N N . PRO A 1 86 ? 2.280 1.799 -5.218 1.00 95.19 86 PRO A N 1
ATOM 661 C CA . PRO A 1 86 ? 2.788 2.136 -6.544 1.00 95.19 86 PRO A CA 1
ATOM 662 C C . PRO A 1 86 ? 1.687 2.219 -7.606 1.00 95.19 86 PRO A C 1
ATOM 664 O O . PRO A 1 86 ? 1.775 3.045 -8.513 1.00 95.19 86 PRO A O 1
ATOM 667 N N . GLU A 1 87 ? 0.632 1.415 -7.471 1.00 93.81 87 GLU A N 1
ATOM 668 C CA . GLU A 1 87 ? -0.489 1.315 -8.410 1.00 93.81 87 GLU A CA 1
ATOM 669 C C . GLU A 1 87 ? -1.236 2.642 -8.583 1.00 93.81 87 GLU A C 1
ATOM 671 O O . GLU A 1 87 ? -1.739 2.919 -9.670 1.00 93.81 87 GLU A O 1
ATOM 676 N N . ILE A 1 88 ? -1.265 3.468 -7.532 1.00 95.19 88 ILE A N 1
ATOM 677 C CA . ILE A 1 88 ? -1.913 4.790 -7.507 1.00 95.19 88 ILE A CA 1
ATOM 678 C C . ILE A 1 88 ? -0.912 5.931 -7.268 1.00 95.19 88 ILE A C 1
ATOM 680 O O . ILE A 1 88 ? -1.309 7.070 -7.010 1.00 95.19 88 ILE A O 1
ATOM 684 N N . ARG A 1 89 ? 0.397 5.645 -7.355 1.00 95.56 89 ARG A N 1
ATOM 685 C CA . ARG A 1 89 ? 1.494 6.615 -7.168 1.00 95.56 89 ARG A CA 1
ATOM 686 C C . ARG A 1 89 ? 1.420 7.366 -5.831 1.00 95.56 89 ARG A C 1
ATOM 688 O O . ARG A 1 89 ? 1.708 8.562 -5.773 1.00 95.56 89 ARG A O 1
ATOM 695 N N . ARG A 1 90 ? 0.997 6.692 -4.756 1.00 96.31 90 ARG A N 1
ATOM 696 C CA . ARG A 1 90 ? 0.893 7.297 -3.419 1.00 96.31 90 ARG A CA 1
ATOM 697 C C . ARG A 1 90 ? 1.785 6.612 -2.403 1.00 96.31 90 ARG A C 1
ATOM 699 O O . ARG A 1 90 ? 1.887 5.392 -2.388 1.00 96.31 90 ARG A O 1
ATOM 706 N N . ALA A 1 91 ? 2.430 7.406 -1.565 1.00 97.12 91 ALA A N 1
ATOM 707 C CA . ALA A 1 91 ? 2.910 6.958 -0.272 1.00 97.12 91 ALA A CA 1
ATOM 708 C C . ALA A 1 91 ? 1.800 7.217 0.745 1.00 97.12 91 ALA A C 1
ATOM 710 O O . ALA A 1 91 ? 0.937 8.074 0.525 1.00 97.12 91 ALA A O 1
ATOM 711 N N . TRP A 1 92 ? 1.799 6.448 1.822 1.00 97.38 92 TRP A N 1
ATOM 712 C CA . TRP A 1 92 ? 0.824 6.595 2.884 1.00 97.38 92 TRP A CA 1
ATOM 713 C C . TRP A 1 92 ? 1.479 6.435 4.248 1.00 97.38 92 TRP A C 1
ATOM 715 O O . TRP A 1 92 ? 2.502 5.759 4.394 1.00 97.38 92 TRP A O 1
ATOM 725 N N . ALA A 1 93 ? 0.862 7.046 5.249 1.00 97.19 93 ALA A N 1
ATOM 726 C CA . ALA A 1 93 ? 1.188 6.827 6.645 1.00 97.19 93 ALA A CA 1
ATOM 727 C C . ALA A 1 93 ? -0.073 6.932 7.494 1.00 97.19 93 ALA A C 1
ATOM 729 O O . ALA A 1 93 ? -0.911 7.786 7.225 1.00 97.19 93 ALA A O 1
ATOM 730 N N . SER A 1 94 ? -0.210 6.086 8.507 1.00 95.81 94 SER A N 1
ATOM 731 C CA . SER A 1 94 ? -1.229 6.249 9.540 1.00 95.81 94 SER A CA 1
ATOM 732 C C . SER A 1 94 ? -0.595 6.749 10.831 1.00 95.81 94 SER A C 1
ATOM 734 O O . SER A 1 94 ? 0.551 6.415 11.131 1.00 95.81 94 SER A O 1
ATOM 736 N N . VAL A 1 95 ? -1.342 7.553 11.582 1.00 95.31 95 VAL A N 1
ATOM 737 C CA . VAL A 1 95 ? -1.034 7.942 12.961 1.00 95.31 95 VAL A CA 1
ATOM 738 C C . VAL A 1 95 ? -2.323 7.779 13.748 1.00 95.31 95 VAL A C 1
ATOM 740 O O . VAL A 1 95 ? -3.279 8.517 13.517 1.00 95.31 95 VAL A O 1
ATOM 743 N N . ASP A 1 96 ? -2.340 6.789 14.635 1.00 93.62 96 ASP A N 1
ATOM 744 C CA . ASP A 1 96 ? -3.531 6.342 15.351 1.00 93.62 96 ASP A CA 1
ATOM 745 C C . ASP A 1 96 ? -4.687 6.049 14.378 1.00 93.62 96 ASP A C 1
ATOM 747 O O . ASP A 1 96 ? -4.586 5.119 13.582 1.00 93.62 96 ASP A O 1
ATOM 751 N N . ASP A 1 97 ? -5.779 6.802 14.433 1.00 93.94 97 ASP A N 1
ATOM 752 C CA . ASP A 1 97 ? -7.006 6.641 13.637 1.00 93.94 97 ASP A CA 1
ATOM 753 C C . ASP A 1 97 ? -6.972 7.351 12.269 1.00 93.94 97 ASP A C 1
ATOM 755 O O . ASP A 1 97 ? -7.881 7.217 11.449 1.00 93.94 97 ASP A O 1
ATOM 759 N N . SER A 1 98 ? -5.924 8.134 12.021 1.00 94.00 98 SER A N 1
ATOM 760 C CA . SER A 1 98 ? -5.842 9.054 10.890 1.00 94.00 98 SER A CA 1
ATOM 761 C C . SER A 1 98 ? -4.906 8.496 9.819 1.00 94.00 98 SER A C 1
ATOM 763 O O . SER A 1 98 ? -3.788 8.076 10.123 1.00 94.00 98 SER A O 1
ATOM 765 N N . LEU A 1 99 ? -5.324 8.522 8.552 1.00 96.38 99 LEU A N 1
ATOM 766 C CA . LEU A 1 99 ? -4.522 8.086 7.409 1.00 96.38 99 LEU A CA 1
ATOM 767 C C . LEU A 1 99 ? -4.165 9.265 6.504 1.00 96.38 99 LEU A C 1
ATOM 769 O O . LEU A 1 99 ? -5.022 10.033 6.090 1.00 96.38 99 LEU A O 1
ATOM 773 N N . PHE A 1 100 ? -2.903 9.353 6.116 1.00 96.44 100 PHE A N 1
ATOM 774 C CA . PHE A 1 100 ? -2.365 10.371 5.227 1.00 96.44 100 PHE A CA 1
ATOM 775 C C . PHE A 1 100 ? -1.898 9.727 3.931 1.00 96.44 100 PHE A C 1
ATOM 777 O O . PHE A 1 100 ? -1.231 8.692 3.969 1.00 96.44 100 PHE A O 1
ATOM 784 N N . LEU A 1 101 ? -2.204 10.340 2.786 1.00 96.25 101 LEU A N 1
ATOM 785 C CA . LEU A 1 101 ? -1.703 9.899 1.482 1.00 96.25 101 LEU A CA 1
ATOM 786 C C . LEU A 1 101 ? -1.143 11.077 0.696 1.00 96.25 101 LEU A C 1
ATOM 788 O O . LEU A 1 101 ? -1.770 12.125 0.615 1.00 96.25 101 LEU A O 1
ATOM 792 N N . TRP A 1 102 ? 0.000 10.889 0.045 1.00 95.94 102 TRP A N 1
ATOM 793 C CA . TRP A 1 102 ? 0.619 11.914 -0.797 1.00 95.94 102 TRP A CA 1
ATOM 794 C C . TRP A 1 102 ? 1.342 11.288 -1.979 1.00 95.94 102 TRP A C 1
ATOM 796 O O . TRP A 1 102 ? 1.634 10.091 -2.001 1.00 95.94 102 TRP A O 1
ATOM 806 N N . ARG A 1 103 ? 1.621 12.089 -3.002 1.00 94.50 103 ARG A N 1
ATOM 807 C CA . ARG A 1 103 ? 2.375 11.625 -4.165 1.00 94.50 103 ARG A CA 1
ATOM 808 C C . ARG A 1 103 ? 3.853 11.473 -3.834 1.00 94.50 103 ARG A C 1
ATOM 810 O O . ARG A 1 103 ? 4.486 12.430 -3.401 1.00 94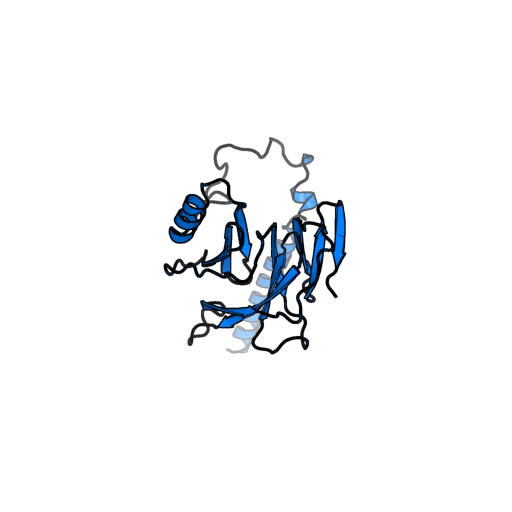.50 103 ARG A O 1
ATOM 817 N N . PHE A 1 104 ? 4.412 10.292 -4.101 1.00 93.12 104 PHE A N 1
ATOM 818 C CA . PHE A 1 104 ? 5.859 10.068 -3.973 1.00 93.12 104 PHE A CA 1
ATOM 819 C C . PHE A 1 104 ? 6.630 10.383 -5.259 1.00 93.12 104 PHE A C 1
ATOM 821 O O . PHE A 1 104 ? 7.843 10.533 -5.218 1.00 93.12 104 PHE A O 1
ATOM 828 N N . ASP A 1 105 ? 5.958 10.440 -6.410 1.00 92.00 105 ASP A N 1
ATOM 829 C CA . ASP A 1 105 ? 6.604 10.606 -7.718 1.00 92.00 105 ASP A CA 1
ATOM 830 C C . ASP A 1 105 ? 6.584 12.056 -8.229 1.00 92.00 105 ASP A C 1
ATOM 832 O O . ASP A 1 105 ? 7.426 12.436 -9.039 1.00 92.00 105 ASP A O 1
ATOM 836 N N . LYS A 1 106 ? 5.628 12.871 -7.768 1.00 88.88 106 LYS A N 1
ATOM 837 C CA . LYS A 1 106 ? 5.578 14.322 -7.997 1.00 88.88 106 LYS A CA 1
ATOM 838 C C . LYS A 1 106 ? 5.025 14.993 -6.748 1.00 88.88 106 LYS A C 1
ATOM 840 O O . LYS A 1 106 ? 3.825 14.908 -6.504 1.00 88.88 106 LYS A O 1
ATOM 845 N N . TRP A 1 107 ? 5.884 15.643 -5.972 1.00 88.56 107 TRP A N 1
ATOM 846 C CA . TRP A 1 107 ? 5.446 16.399 -4.804 1.00 88.56 107 TRP A CA 1
ATOM 847 C C . TRP A 1 107 ? 4.674 17.653 -5.238 1.00 88.56 107 TRP A C 1
ATOM 849 O O . TRP A 1 107 ? 5.220 18.523 -5.915 1.00 88.56 107 TRP A O 1
ATOM 859 N N . ASP A 1 108 ? 3.406 17.740 -4.846 1.00 87.44 108 ASP A N 1
ATOM 860 C CA . ASP A 1 108 ? 2.486 18.853 -5.122 1.00 87.44 108 ASP A CA 1
ATOM 861 C C . ASP A 1 108 ? 2.190 19.700 -3.867 1.00 87.44 108 ASP A C 1
ATOM 863 O O . ASP A 1 108 ? 1.361 20.613 -3.894 1.00 87.44 108 ASP A O 1
ATOM 867 N N . GLY A 1 109 ? 2.877 19.412 -2.756 1.00 87.31 109 GLY A N 1
ATOM 868 C CA . GLY A 1 109 ? 2.641 20.057 -1.466 1.00 87.31 109 GLY A CA 1
ATOM 869 C C . GLY A 1 109 ? 1.397 19.555 -0.734 1.00 87.31 109 GLY A C 1
ATOM 870 O O . GLY A 1 109 ? 1.085 20.093 0.326 1.00 87.31 109 GLY A O 1
ATOM 871 N N . GLN A 1 110 ? 0.683 18.563 -1.276 1.00 90.19 110 GLN A N 1
ATOM 872 C CA . GLN A 1 110 ? -0.548 18.044 -0.694 1.00 90.19 110 GLN A CA 1
ATOM 873 C C . GLN A 1 110 ? -0.298 16.728 0.043 1.00 90.19 110 GLN A C 1
ATOM 875 O O . GLN A 1 110 ? 0.374 15.818 -0.440 1.00 90.19 110 GLN A O 1
ATOM 880 N N . CYS A 1 111 ? -0.893 16.621 1.225 1.00 93.19 111 CYS A N 1
ATOM 881 C CA . CYS A 1 111 ? -0.928 15.400 2.019 1.00 93.19 111 CYS A CA 1
ATOM 882 C C . CYS A 1 111 ? -2.293 15.327 2.719 1.00 93.19 111 CYS A C 1
ATOM 884 O O . CYS A 1 111 ? -2.397 15.676 3.897 1.00 93.19 111 CYS A O 1
ATOM 886 N N . PRO A 1 112 ? -3.370 15.015 1.972 1.00 92.25 112 PRO A N 1
ATOM 887 C CA . PRO A 1 112 ? -4.708 14.898 2.536 1.00 92.25 112 PRO A CA 1
ATOM 888 C C . PRO A 1 112 ? -4.773 13.852 3.650 1.00 92.25 112 PRO A C 1
ATOM 890 O O . PRO A 1 112 ? -4.201 12.764 3.543 1.00 92.25 112 PRO A O 1
ATOM 893 N N . GLU A 1 113 ? -5.528 14.202 4.688 1.00 93.88 113 GLU A N 1
ATOM 894 C CA . GLU A 1 113 ? -5.906 13.333 5.797 1.00 93.88 113 GLU A CA 1
ATOM 895 C C . GLU A 1 113 ? -7.271 12.691 5.515 1.00 93.88 113 GLU A C 1
ATOM 897 O O . GLU A 1 113 ? -8.213 13.354 5.075 1.00 93.88 113 GLU A O 1
ATOM 902 N N . TYR A 1 114 ? -7.374 11.399 5.797 1.00 92.69 114 TYR A N 1
ATOM 903 C CA . TYR A 1 114 ? -8.608 10.642 5.907 1.00 92.69 114 TYR A CA 1
ATOM 904 C C . TYR A 1 114 ? -8.776 10.210 7.368 1.00 92.69 114 TYR A C 1
ATOM 906 O O . TYR A 1 114 ? -7.934 9.487 7.900 1.00 92.69 114 TYR A O 1
ATOM 914 N N . SER A 1 115 ? -9.862 10.643 8.006 1.00 88.12 115 SER A N 1
ATOM 915 C CA . SER A 1 115 ? -10.174 10.388 9.419 1.00 88.12 115 SER A CA 1
ATOM 916 C C . SER A 1 115 ? -11.580 9.801 9.561 1.00 88.12 115 SER A C 1
ATOM 918 O O . SER A 1 115 ? -12.540 10.489 9.902 1.00 88.12 115 SER A O 1
ATOM 920 N N . GLY A 1 116 ? -11.709 8.521 9.207 1.00 80.56 116 GLY A N 1
ATOM 921 C CA . GLY A 1 116 ? -12.982 7.793 9.239 1.00 80.56 116 GLY A CA 1
ATOM 922 C C . GLY A 1 116 ? -13.113 6.763 10.359 1.00 80.56 116 GLY A C 1
ATOM 923 O O . GLY A 1 116 ? -14.211 6.257 10.558 1.00 80.56 116 GLY A O 1
ATOM 924 N N . GLU A 1 117 ? -12.027 6.447 11.065 1.00 88.69 117 GLU A N 1
ATOM 925 C CA . GLU A 1 117 ? -11.997 5.362 12.048 1.00 88.69 117 GLU A CA 1
ATOM 926 C C . GLU A 1 117 ? -12.092 5.905 13.481 1.00 88.69 117 GLU A C 1
ATOM 928 O O . GLU A 1 117 ? -11.532 6.950 13.794 1.00 88.69 117 GLU A O 1
ATOM 933 N N . ASP A 1 118 ? -12.758 5.167 14.371 1.00 88.12 118 ASP A N 1
ATOM 934 C CA . ASP A 1 118 ? -12.845 5.506 15.804 1.00 88.12 118 ASP A CA 1
ATOM 935 C C . ASP A 1 118 ? -11.684 4.915 16.629 1.00 88.12 118 ASP A C 1
ATOM 937 O O . ASP A 1 118 ? -11.514 5.201 17.819 1.00 88.12 118 ASP A O 1
ATOM 941 N N . GLN A 1 119 ? -10.909 4.018 16.021 1.00 92.69 119 GLN A N 1
ATOM 942 C CA . GLN A 1 119 ? -9.822 3.280 16.652 1.00 92.69 119 GLN A CA 1
ATOM 943 C C . GLN A 1 119 ? -8.546 3.377 15.823 1.00 92.69 119 GLN A C 1
ATOM 945 O O . GLN A 1 119 ? -8.582 3.594 14.615 1.00 92.69 119 GLN A O 1
ATOM 950 N N . ALA A 1 120 ? -7.409 3.140 16.480 1.00 93.81 120 ALA A N 1
ATOM 951 C CA . ALA A 1 120 ? -6.121 3.154 15.809 1.00 93.81 120 ALA A CA 1
ATOM 952 C C . ALA A 1 120 ? -6.052 2.115 14.676 1.00 93.81 120 ALA A C 1
ATOM 954 O O . ALA A 1 120 ? -6.337 0.931 14.875 1.00 93.81 120 ALA A O 1
ATOM 955 N N . ILE A 1 121 ? -5.618 2.566 13.504 1.00 95.81 121 ILE A N 1
ATOM 956 C CA . ILE A 1 121 ? -5.396 1.760 12.312 1.00 95.81 121 ILE A CA 1
ATOM 957 C C . ILE A 1 121 ? -4.185 0.855 12.554 1.00 95.81 121 ILE A C 1
ATOM 959 O O . ILE A 1 121 ? -3.068 1.321 12.785 1.00 95.81 121 ILE A O 1
ATOM 963 N N . CYS A 1 122 ? -4.398 -0.456 12.473 1.00 95.50 122 CYS A N 1
ATOM 964 C CA . CYS A 1 122 ? -3.372 -1.472 12.700 1.00 95.50 122 CYS A CA 1
ATOM 965 C C . CYS A 1 122 ? -2.878 -2.153 11.413 1.00 95.50 122 CYS A C 1
ATOM 967 O O . CYS A 1 122 ? -1.778 -2.706 11.410 1.00 95.50 122 CYS A O 1
ATOM 969 N N . ALA A 1 123 ? -3.634 -2.077 10.314 1.00 96.69 123 ALA A N 1
ATOM 970 C CA . ALA A 1 123 ? -3.169 -2.462 8.984 1.00 96.69 123 ALA A CA 1
ATOM 971 C C . ALA A 1 123 ? -3.895 -1.669 7.888 1.00 96.69 123 ALA A C 1
ATOM 973 O O . ALA A 1 123 ? -5.063 -1.313 8.028 1.00 96.69 123 ALA A O 1
ATOM 974 N N . VAL A 1 124 ? -3.196 -1.428 6.778 1.00 97.56 124 VAL A N 1
ATOM 975 C CA . VAL A 1 124 ? -3.723 -0.744 5.590 1.00 97.56 124 VAL A CA 1
ATOM 976 C C . VAL A 1 124 ? -3.362 -1.573 4.363 1.00 97.56 124 VAL A C 1
ATOM 978 O O . VAL A 1 124 ? -2.221 -2.019 4.226 1.00 97.56 124 VAL A O 1
ATOM 981 N N . GLY A 1 125 ? -4.317 -1.782 3.461 1.00 97.31 125 GLY A N 1
ATOM 982 C CA . GLY A 1 125 ? -4.091 -2.469 2.192 1.00 97.31 125 GLY A CA 1
ATOM 983 C C . GLY A 1 125 ? -4.780 -1.770 1.031 1.00 97.31 125 GLY A C 1
ATOM 984 O O . GLY A 1 125 ? -5.835 -1.169 1.200 1.00 97.31 125 GLY A O 1
ATOM 985 N N . LEU A 1 126 ? -4.200 -1.884 -0.163 1.00 97.31 126 LEU A N 1
ATOM 986 C CA . LEU A 1 126 ? -4.839 -1.463 -1.406 1.00 97.31 126 LEU A CA 1
ATOM 987 C C . LEU A 1 126 ? -5.212 -2.701 -2.223 1.00 97.31 126 LEU A C 1
ATOM 989 O O . LEU A 1 126 ? -4.382 -3.580 -2.462 1.00 97.31 126 LEU A O 1
ATOM 993 N N . ALA A 1 127 ? -6.464 -2.764 -2.661 1.00 96.31 127 ALA A N 1
ATOM 994 C CA . ALA A 1 127 ? -6.998 -3.849 -3.464 1.00 96.31 127 ALA A CA 1
ATOM 995 C C . ALA A 1 127 ? -7.617 -3.338 -4.764 1.00 96.31 127 ALA A C 1
ATOM 997 O O . ALA A 1 127 ? -8.182 -2.249 -4.821 1.00 96.31 127 ALA A O 1
ATOM 998 N N . LYS A 1 128 ? -7.537 -4.137 -5.831 1.00 93.12 128 LYS A N 1
ATOM 999 C CA . LYS A 1 128 ? -8.285 -3.853 -7.061 1.00 93.12 128 LYS A CA 1
ATOM 1000 C C . LYS A 1 128 ? -9.765 -4.135 -6.847 1.00 93.12 128 LYS A C 1
ATOM 1002 O O . LYS A 1 128 ? -10.119 -5.174 -6.289 1.00 93.12 128 LYS A O 1
ATOM 1007 N N . CYS A 1 129 ? -10.623 -3.250 -7.348 1.00 90.38 129 CYS A N 1
ATOM 1008 C CA . CYS A 1 129 ? -12.058 -3.500 -7.337 1.00 90.38 129 CYS A CA 1
ATOM 1009 C C . CYS A 1 129 ? -12.412 -4.708 -8.203 1.00 90.38 129 CYS A C 1
ATOM 1011 O O . CYS A 1 129 ? -11.918 -4.864 -9.323 1.00 90.38 129 CYS A O 1
ATOM 1013 N N . LYS A 1 130 ? -13.318 -5.549 -7.702 1.00 88.38 130 LYS A N 1
ATOM 1014 C CA . LYS A 1 130 ? -13.883 -6.643 -8.489 1.00 88.38 130 LYS A CA 1
ATOM 1015 C C . LYS A 1 130 ? -14.842 -6.065 -9.544 1.00 88.38 130 LYS A C 1
ATOM 1017 O O . LYS A 1 130 ? -15.753 -5.318 -9.175 1.00 88.38 130 LYS A O 1
ATOM 1022 N N . PRO A 1 131 ? -14.680 -6.406 -10.837 1.00 85.19 131 PRO A N 1
ATOM 1023 C CA . PRO A 1 131 ? -15.554 -5.891 -11.887 1.00 85.19 131 PRO A CA 1
ATOM 1024 C C . PRO A 1 131 ? -17.029 -6.209 -11.616 1.00 85.19 131 PRO A C 1
ATOM 1026 O O . PRO A 1 131 ? -17.367 -7.345 -11.282 1.00 85.19 131 PRO A O 1
ATOM 1029 N N . GLY A 1 132 ? -17.897 -5.209 -11.776 1.00 85.88 132 GLY A N 1
ATOM 1030 C CA . GLY A 1 132 ? -19.349 -5.353 -11.627 1.00 85.88 132 GLY A CA 1
ATOM 1031 C C . GLY A 1 132 ? -19.880 -5.363 -10.188 1.00 85.88 132 GLY A C 1
ATOM 1032 O O . GLY A 1 132 ? -21.072 -5.592 -10.012 1.00 85.88 132 GLY A O 1
ATOM 1033 N N . VAL A 1 133 ? -19.035 -5.131 -9.175 1.00 88.88 133 VAL A N 1
ATOM 1034 C CA . VAL A 1 133 ? -19.470 -5.024 -7.766 1.00 88.88 133 VAL A CA 1
ATOM 1035 C C . VAL A 1 133 ? -19.710 -3.571 -7.359 1.00 88.88 133 VAL A C 1
ATOM 1037 O O . VAL A 1 133 ? -20.746 -3.251 -6.785 1.00 88.88 133 VAL A O 1
ATOM 1040 N N . PHE A 1 134 ? -18.765 -2.690 -7.680 1.00 90.94 134 PHE A N 1
ATOM 1041 C CA . PHE A 1 134 ? -18.823 -1.270 -7.344 1.00 90.94 134 PHE A CA 1
ATOM 1042 C C . PHE A 1 134 ? -19.170 -0.430 -8.574 1.00 90.94 134 PHE A C 1
ATOM 1044 O O . PHE A 1 134 ? -19.074 -0.897 -9.712 1.00 90.94 134 PHE A O 1
ATOM 1051 N N . VAL A 1 135 ? -19.567 0.824 -8.347 1.00 91.88 135 VAL A N 1
ATOM 1052 C CA . VAL A 1 135 ? -19.737 1.796 -9.434 1.00 91.88 135 VAL A CA 1
ATOM 1053 C C . VAL A 1 135 ? -18.411 1.996 -10.170 1.00 91.88 135 VAL A C 1
ATOM 1055 O O . VAL A 1 135 ? -17.352 1.980 -9.549 1.00 91.88 135 VAL A O 1
ATOM 1058 N N . GLU A 1 136 ? -18.467 2.229 -11.483 1.00 90.06 136 GLU A N 1
ATOM 1059 C CA . GLU A 1 136 ? -17.273 2.311 -12.345 1.00 90.06 136 GLU A CA 1
ATOM 1060 C C . GLU A 1 136 ? -16.263 3.385 -11.913 1.00 90.06 136 GLU A C 1
ATOM 1062 O O . GLU A 1 136 ? -15.082 3.281 -12.225 1.00 90.06 136 GLU A O 1
ATOM 1067 N N . ALA A 1 137 ? -16.708 4.401 -11.168 1.00 92.12 137 ALA A N 1
ATOM 1068 C CA . ALA A 1 137 ? -15.837 5.441 -10.630 1.00 92.12 137 ALA A CA 1
ATOM 1069 C C . ALA A 1 137 ? -14.852 4.927 -9.558 1.00 92.12 137 ALA A C 1
ATOM 1071 O O . ALA A 1 137 ? -13.804 5.543 -9.356 1.00 92.12 137 ALA A O 1
ATOM 1072 N N . ILE A 1 138 ? -15.157 3.813 -8.882 1.00 95.06 138 ILE A N 1
ATOM 1073 C CA . ILE A 1 138 ? -14.287 3.222 -7.861 1.00 95.06 138 ILE A CA 1
ATOM 1074 C C . ILE A 1 138 ? -13.319 2.253 -8.547 1.00 95.06 138 ILE A C 1
ATOM 1076 O O . ILE A 1 138 ? -13.703 1.190 -9.030 1.00 95.06 138 ILE A O 1
ATOM 1080 N N . HIS A 1 139 ? -12.041 2.626 -8.572 1.00 94.06 139 HIS A N 1
ATOM 1081 C CA . HIS A 1 139 ? -10.995 1.878 -9.273 1.00 94.06 139 HIS A CA 1
ATOM 1082 C C . HIS A 1 139 ? -10.273 0.903 -8.333 1.00 94.06 139 HIS A C 1
ATOM 1084 O O . HIS A 1 139 ? -9.972 -0.236 -8.703 1.00 94.06 139 HIS A O 1
ATOM 1090 N N . TYR A 1 140 ? -10.047 1.329 -7.089 1.00 96.19 140 TYR A N 1
ATOM 1091 C CA . TYR A 1 140 ? -9.411 0.534 -6.040 1.00 96.19 140 TYR A CA 1
ATOM 1092 C C . TYR A 1 140 ? -10.224 0.597 -4.747 1.00 96.19 140 TYR A C 1
ATOM 1094 O O . TYR A 1 140 ? -11.053 1.484 -4.563 1.00 96.19 140 TYR A O 1
ATOM 1102 N N . LEU A 1 141 ? -9.964 -0.345 -3.851 1.00 96.50 141 LEU A N 1
ATOM 1103 C CA . LEU A 1 141 ? -10.454 -0.352 -2.483 1.00 96.50 141 LEU A CA 1
ATOM 1104 C C . LEU A 1 141 ? -9.266 -0.168 -1.560 1.00 96.50 141 LEU A C 1
ATOM 1106 O O . LEU A 1 141 ? -8.290 -0.914 -1.630 1.00 96.50 141 LEU A O 1
ATOM 1110 N N . LEU A 1 142 ? -9.367 0.812 -0.686 1.00 96.81 142 LEU A N 1
ATOM 1111 C CA . LEU A 1 142 ? -8.520 0.934 0.474 1.00 96.81 142 LEU A CA 1
ATOM 1112 C C . LEU A 1 142 ? -9.186 0.146 1.607 1.00 96.81 142 LEU A C 1
ATOM 1114 O O . LEU A 1 142 ? -10.350 0.370 1.930 1.00 96.81 142 LEU A O 1
ATOM 1118 N N . VAL A 1 143 ? -8.455 -0.814 2.156 1.00 97.06 143 VAL A N 1
ATOM 1119 C CA . VAL A 1 143 ? -8.892 -1.673 3.256 1.00 97.06 143 VAL A CA 1
ATOM 1120 C C . VAL A 1 143 ? -8.196 -1.176 4.512 1.00 97.06 143 VAL A C 1
ATOM 1122 O O . VAL A 1 143 ? -6.966 -1.234 4.593 1.00 97.06 143 VAL A O 1
ATOM 1125 N N . LEU A 1 144 ? -8.974 -0.681 5.468 1.00 96.75 144 LEU A N 1
ATOM 1126 C CA . LEU A 1 144 ? -8.491 -0.235 6.769 1.00 96.75 144 LEU A CA 1
ATOM 1127 C C . LEU A 1 144 ? -8.853 -1.284 7.806 1.00 96.75 144 LEU A C 1
ATOM 1129 O O . LEU A 1 144 ? -9.979 -1.771 7.824 1.00 96.75 144 LEU A O 1
ATOM 1133 N N . ALA A 1 145 ? -7.893 -1.651 8.646 1.00 96.69 145 ALA A N 1
ATOM 1134 C CA . ALA A 1 145 ? -8.137 -2.526 9.776 1.00 96.69 145 ALA A CA 1
ATOM 1135 C C . ALA A 1 145 ? -7.889 -1.778 11.076 1.00 96.69 145 ALA A C 1
ATOM 1137 O O . ALA A 1 145 ? -6.817 -1.202 11.271 1.00 96.69 145 ALA A O 1
ATOM 1138 N N . THR A 1 146 ? -8.853 -1.867 11.980 1.00 95.38 146 THR A N 1
ATOM 1139 C CA . THR A 1 146 ? -8.714 -1.523 13.390 1.00 95.38 146 THR A CA 1
ATOM 1140 C C . THR A 1 146 ? -8.723 -2.812 14.224 1.00 95.38 146 THR A C 1
ATOM 1142 O O . THR A 1 146 ? -8.961 -3.909 13.704 1.00 95.38 146 THR A O 1
ATOM 1145 N N . PRO A 1 147 ? -8.450 -2.753 15.540 1.00 93.56 147 PRO A N 1
ATOM 1146 C CA . PRO A 1 147 ? -8.584 -3.917 16.408 1.00 93.56 147 PRO A CA 1
ATOM 1147 C C . PRO A 1 147 ? -9.992 -4.519 16.452 1.00 93.56 147 PRO A C 1
ATOM 1149 O O . PRO A 1 147 ? -10.105 -5.684 16.828 1.00 93.56 147 PRO A O 1
ATOM 1152 N N . SER A 1 148 ? -11.038 -3.761 16.106 1.00 93.25 148 SER A N 1
ATOM 1153 C CA . SER A 1 148 ? -12.435 -4.204 16.205 1.00 93.25 148 SER A CA 1
ATOM 1154 C C . SER A 1 148 ? -13.105 -4.503 14.867 1.00 93.25 148 SER A C 1
ATOM 1156 O O . SER A 1 148 ? -13.992 -5.357 14.829 1.00 93.25 148 SER A O 1
ATOM 1158 N N . GLU A 1 149 ? -12.684 -3.857 13.780 1.00 95.12 149 GLU A N 1
ATOM 1159 C CA . GLU A 1 149 ? -13.341 -3.993 12.483 1.00 95.12 149 GLU A CA 1
ATOM 1160 C C . GLU A 1 149 ? -12.423 -3.701 11.291 1.00 95.12 149 GLU A C 1
ATOM 1162 O O . GLU A 1 149 ? -11.306 -3.197 11.413 1.00 95.12 149 GLU A O 1
ATOM 1167 N N . LEU A 1 150 ? -12.917 -4.088 10.122 1.00 95.69 150 LEU A N 1
ATOM 1168 C CA . LEU A 1 150 ? -12.368 -3.839 8.805 1.00 95.69 150 LEU A CA 1
ATOM 1169 C C . LEU A 1 150 ? -13.322 -2.914 8.063 1.00 95.69 150 LEU A C 1
ATOM 1171 O O . LEU A 1 150 ? -14.489 -3.263 7.896 1.00 95.69 150 LEU A O 1
ATOM 1175 N N . THR A 1 151 ? -12.812 -1.801 7.555 1.00 95.75 151 THR A N 1
ATOM 1176 C CA . THR A 1 151 ? -13.594 -0.811 6.814 1.00 95.75 151 THR A CA 1
ATOM 1177 C C . THR A 1 151 ? -13.083 -0.729 5.379 1.00 95.75 151 THR A C 1
ATOM 1179 O O . THR A 1 151 ? -11.873 -0.674 5.132 1.00 95.75 151 THR A O 1
ATOM 1182 N N . LEU A 1 152 ? -14.001 -0.730 4.407 1.00 95.62 152 LEU A N 1
ATOM 1183 C CA . LEU A 1 152 ? -13.671 -0.500 3.001 1.00 95.62 152 LEU A CA 1
ATOM 1184 C C . LEU A 1 152 ? -13.922 0.957 2.613 1.00 95.62 152 LEU A C 1
ATOM 1186 O O . LEU A 1 152 ? -14.974 1.535 2.887 1.00 95.62 152 LEU A O 1
ATOM 1190 N N . VAL A 1 153 ? -12.962 1.530 1.897 1.00 96.06 153 VAL A N 1
ATOM 1191 C CA . VAL A 1 153 ? -13.050 2.876 1.334 1.00 96.06 153 VAL A CA 1
ATOM 1192 C C . VAL A 1 153 ? -12.770 2.786 -0.159 1.00 96.06 153 VAL A C 1
ATOM 1194 O O . VAL A 1 153 ? -11.715 2.325 -0.592 1.00 96.06 153 VAL A O 1
ATOM 1197 N N . GLY A 1 154 ? -13.726 3.213 -0.975 1.00 96.00 154 GLY A N 1
ATOM 1198 C CA . GLY A 1 154 ? -13.552 3.306 -2.414 1.00 96.00 154 GLY A CA 1
ATOM 1199 C C . GLY A 1 154 ? -12.538 4.388 -2.776 1.00 96.00 154 GLY A C 1
ATOM 1200 O O . GLY A 1 154 ? -12.614 5.508 -2.279 1.00 96.00 154 GLY A O 1
ATOM 1201 N N . VAL A 1 155 ? -11.602 4.066 -3.665 1.00 96.12 155 VAL A N 1
ATOM 1202 C CA . VAL A 1 155 ? -10.621 5.005 -4.214 1.00 96.12 155 VAL A CA 1
ATOM 1203 C C . VAL A 1 155 ? -11.000 5.318 -5.656 1.00 96.12 155 VAL A C 1
ATOM 1205 O O . VAL A 1 155 ? -10.955 4.455 -6.543 1.00 96.12 155 VAL A O 1
ATOM 1208 N N . CYS A 1 156 ? -11.359 6.574 -5.884 1.00 95.25 156 CYS A N 1
ATOM 1209 C CA . CYS A 1 156 ? -11.715 7.108 -7.187 1.00 95.25 156 CYS A CA 1
ATOM 1210 C C . CYS A 1 156 ? -10.529 7.903 -7.739 1.00 95.25 156 CYS A C 1
ATOM 1212 O O . CYS A 1 156 ? -10.100 8.888 -7.134 1.00 95.25 156 CYS A O 1
ATOM 1214 N N . CYS A 1 157 ? -9.996 7.470 -8.880 1.00 93.56 157 CYS A N 1
ATOM 1215 C CA . CYS A 1 157 ? -8.869 8.116 -9.543 1.00 93.56 157 CYS A CA 1
ATOM 1216 C C . CYS A 1 157 ? -9.370 9.062 -10.636 1.00 93.56 157 CYS A C 1
ATOM 1218 O O . CYS A 1 157 ? -10.151 8.651 -11.495 1.00 93.56 157 CYS A O 1
ATOM 1220 N N . SER A 1 158 ? -8.895 10.306 -10.626 1.00 92.31 158 SER A N 1
ATOM 1221 C CA . SER A 1 158 ? -9.119 11.275 -11.699 1.00 92.31 158 SER A CA 1
ATOM 1222 C C . SER A 1 158 ? -7.794 11.653 -12.353 1.00 92.31 158 SER A C 1
ATOM 1224 O O . SER A 1 158 ? -6.803 11.978 -11.692 1.00 92.31 158 SER A O 1
ATOM 1226 N N . GLY A 1 159 ? -7.781 11.585 -13.684 1.00 90.44 159 GLY A N 1
ATOM 1227 C CA . GLY A 1 159 ? -6.617 11.932 -14.485 1.00 90.44 159 GLY A CA 1
ATOM 1228 C C . GLY A 1 159 ? -6.571 13.404 -14.889 1.00 90.44 159 GLY A C 1
ATOM 1229 O O . GLY A 1 159 ? -7.572 14.117 -14.827 1.00 90.44 159 GLY A O 1
ATOM 1230 N N . THR A 1 160 ? -5.409 13.855 -15.355 1.00 89.50 160 THR A N 1
ATOM 1231 C CA . THR A 1 160 ? -5.265 15.165 -16.002 1.00 89.50 160 THR A CA 1
ATOM 1232 C C . THR A 1 160 ? -6.062 15.235 -17.309 1.00 89.50 160 THR A C 1
ATOM 1234 O O . THR A 1 160 ? -6.252 14.234 -18.001 1.00 89.50 160 THR A O 1
ATOM 1237 N N . ALA A 1 161 ? -6.492 16.441 -17.696 1.00 87.44 161 ALA A N 1
ATOM 1238 C CA . ALA A 1 161 ? -7.276 16.663 -18.918 1.00 87.44 161 ALA A CA 1
ATOM 1239 C C . ALA A 1 161 ? -6.551 16.249 -20.216 1.00 87.44 161 ALA A C 1
ATOM 1241 O O . ALA A 1 161 ? -7.197 15.964 -21.220 1.00 87.44 161 ALA A O 1
ATOM 1242 N N . ASP A 1 162 ? -5.217 16.215 -20.199 1.00 89.25 162 ASP A N 1
ATOM 1243 C CA . ASP A 1 162 ? -4.369 15.775 -21.311 1.00 89.25 162 ASP A CA 1
ATOM 1244 C C . ASP A 1 162 ? -4.128 14.250 -21.334 1.00 89.25 162 ASP A C 1
ATOM 1246 O O . ASP A 1 162 ? -3.493 13.744 -22.258 1.00 89.25 162 ASP A O 1
ATOM 1250 N N . GLY A 1 163 ? -4.619 13.513 -20.328 1.00 86.12 163 GLY A N 1
ATOM 1251 C CA . GLY A 1 163 ? -4.459 12.064 -20.191 1.00 86.12 163 GLY A CA 1
ATOM 1252 C C . GLY A 1 163 ? -3.044 11.600 -19.832 1.00 86.12 163 GLY A C 1
ATOM 1253 O O . GLY A 1 163 ? -2.786 10.397 -19.840 1.00 86.12 163 GLY A O 1
ATOM 1254 N N . SER A 1 164 ? -2.121 12.517 -19.524 1.00 89.88 164 SER A N 1
ATOM 1255 C CA . SER A 1 164 ? -0.726 12.174 -19.216 1.00 89.88 164 SER A CA 1
ATOM 1256 C C . SER A 1 164 ? -0.561 11.484 -17.859 1.00 89.88 164 SER A C 1
ATOM 1258 O O . SER A 1 164 ? 0.352 10.673 -17.681 1.00 89.88 164 SER A O 1
ATOM 1260 N N . ASP A 1 165 ? -1.449 11.775 -16.906 1.00 91.69 165 ASP A N 1
ATOM 1261 C CA . ASP A 1 165 ? -1.414 11.222 -15.559 1.00 91.69 165 ASP A CA 1
ATOM 1262 C C . ASP A 1 165 ? -2.814 10.756 -15.134 1.00 91.69 165 ASP A C 1
ATOM 1264 O O . ASP A 1 165 ? -3.641 11.596 -14.786 1.00 91.69 165 ASP A O 1
ATOM 1268 N N . PRO A 1 166 ? -3.115 9.443 -15.149 1.00 91.06 166 PRO A N 1
ATOM 1269 C CA . PRO A 1 166 ? -4.430 8.922 -14.763 1.00 91.06 166 PRO A CA 1
ATOM 1270 C C . PRO A 1 166 ? -4.685 8.951 -13.245 1.00 91.06 166 PRO A C 1
ATOM 1272 O O . PRO A 1 166 ? -5.806 8.694 -12.816 1.00 91.06 166 PRO A O 1
ATOM 1275 N N . TYR A 1 167 ? -3.663 9.253 -12.435 1.00 92.44 167 TYR A N 1
ATOM 1276 C CA . TYR A 1 167 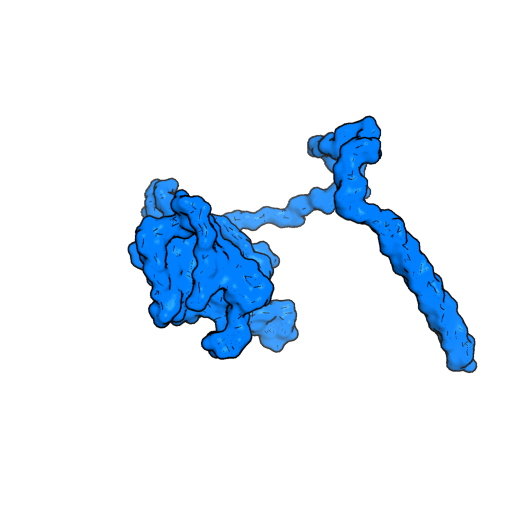? -3.719 9.259 -10.966 1.00 92.44 167 TYR A CA 1
ATOM 1277 C C . TYR A 1 167 ? -3.345 10.632 -10.396 1.00 92.44 167 TYR A C 1
ATOM 1279 O O . TYR A 1 167 ? -2.734 10.741 -9.321 1.00 92.44 167 TYR A O 1
ATOM 1287 N N . ALA A 1 168 ? -3.664 11.681 -11.154 1.00 92.00 168 ALA A N 1
ATOM 1288 C CA . ALA A 1 168 ? -3.388 13.057 -10.783 1.00 92.00 168 ALA A CA 1
ATOM 1289 C C . ALA A 1 168 ? -4.051 13.382 -9.445 1.00 92.00 168 ALA A C 1
ATOM 1291 O O . ALA A 1 168 ? -3.364 13.717 -8.481 1.00 92.00 168 ALA A O 1
ATOM 1292 N N . GLU A 1 169 ? -5.351 13.126 -9.353 1.00 91.44 169 GLU A N 1
ATOM 1293 C CA . GLU A 1 169 ? -6.160 13.345 -8.165 1.00 91.44 169 GLU A CA 1
ATOM 1294 C C . GLU A 1 169 ? -6.774 12.028 -7.678 1.00 91.44 169 GLU A C 1
ATOM 1296 O O . GLU A 1 169 ? -7.050 11.109 -8.455 1.00 91.44 169 GLU A O 1
ATOM 1301 N N . LEU A 1 170 ? -6.963 11.935 -6.361 1.00 93.94 170 LEU A N 1
ATOM 1302 C CA . LEU A 1 170 ? -7.656 10.829 -5.711 1.00 93.94 170 LEU A CA 1
ATOM 1303 C C . LEU A 1 170 ? -8.768 11.391 -4.836 1.00 93.94 170 LEU A C 1
ATOM 1305 O O . LEU A 1 170 ? -8.567 12.379 -4.131 1.00 93.94 170 LEU A O 1
ATOM 1309 N N . SER A 1 171 ? -9.913 10.722 -4.845 1.00 93.94 171 SER A N 1
ATOM 1310 C CA . SER A 1 171 ? -10.985 10.949 -3.879 1.00 93.94 171 SER A CA 1
ATOM 1311 C C . SER A 1 171 ? -11.367 9.640 -3.199 1.00 93.94 171 SER A C 1
ATOM 1313 O O . SER A 1 171 ? -11.249 8.559 -3.782 1.00 93.94 171 SER A O 1
ATOM 1315 N N . PHE A 1 172 ? -11.791 9.756 -1.944 1.00 94.38 172 PHE A N 1
ATOM 1316 C CA . PHE A 1 172 ? -12.130 8.629 -1.086 1.00 94.38 172 PHE A CA 1
ATOM 1317 C C . PHE A 1 172 ? -13.634 8.612 -0.835 1.00 94.38 172 PHE A C 1
ATOM 1319 O O . PHE A 1 172 ? -14.212 9.619 -0.430 1.00 94.38 172 PHE A O 1
ATOM 1326 N N . GLN A 1 173 ? -14.256 7.466 -1.080 1.00 94.19 173 GLN A N 1
ATOM 1327 C CA . GLN A 1 173 ? -15.678 7.228 -0.884 1.00 94.19 173 GLN A CA 1
ATOM 1328 C C . GLN A 1 173 ? -15.842 6.170 0.213 1.00 94.19 173 GLN A C 1
ATOM 1330 O O . GLN A 1 173 ? -15.629 4.993 -0.072 1.00 94.19 173 GLN A O 1
ATOM 1335 N N . PRO A 1 174 ? -16.207 6.542 1.452 1.00 93.44 174 PRO A N 1
ATOM 1336 C CA . PRO A 1 174 ? -16.512 5.566 2.493 1.00 93.44 174 PRO A CA 1
ATOM 1337 C C . PRO A 1 174 ? -17.612 4.597 2.043 1.00 93.44 174 PRO A C 1
ATOM 1339 O O . PRO A 1 174 ? -18.577 5.016 1.393 1.00 93.44 174 PRO A O 1
ATOM 1342 N N . LEU A 1 175 ? -17.460 3.316 2.387 1.00 93.25 175 LEU A N 1
ATOM 1343 C CA . LEU A 1 175 ? -18.407 2.245 2.066 1.00 93.25 175 LEU A CA 1
ATOM 1344 C C . LEU A 1 175 ? -18.885 1.571 3.370 1.00 93.25 175 LEU A C 1
ATOM 1346 O O . LEU A 1 175 ? -18.504 0.432 3.640 1.00 93.25 175 LEU A O 1
ATOM 1350 N N . PRO A 1 176 ? -19.688 2.263 4.203 1.00 88.06 176 PRO A N 1
ATOM 1351 C CA . PRO A 1 176 ? -20.065 1.790 5.541 1.00 88.06 176 PRO A CA 1
ATOM 1352 C C . PRO A 1 176 ? -20.884 0.492 5.520 1.00 88.06 176 PRO A C 1
ATOM 1354 O O . PRO A 1 176 ? -20.914 -0.246 6.500 1.00 88.06 176 PRO A O 1
ATOM 1357 N N . GLU A 1 177 ? -21.534 0.169 4.400 1.00 89.69 177 GLU A N 1
ATOM 1358 C CA . GLU A 1 177 ? -22.227 -1.110 4.218 1.00 89.69 177 GLU A CA 1
ATOM 1359 C C . GLU A 1 177 ? -21.267 -2.310 4.138 1.00 89.69 177 GLU A C 1
ATOM 1361 O O . GLU A 1 177 ? -21.717 -3.454 4.173 1.00 89.69 177 GLU A O 1
ATOM 1366 N N . TYR A 1 178 ? -19.960 -2.056 4.028 1.00 91.19 178 TYR A N 1
ATOM 1367 C CA . TYR A 1 178 ? -18.902 -3.055 3.901 1.00 91.19 178 TYR A CA 1
ATOM 1368 C C . TYR A 1 178 ? -17.949 -3.058 5.106 1.00 91.19 178 TYR A C 1
ATOM 1370 O O . TYR A 1 178 ? -16.793 -3.468 4.979 1.00 91.19 178 TYR A O 1
ATOM 1378 N N . THR A 1 179 ? -18.426 -2.612 6.270 1.00 93.25 179 THR A N 1
ATOM 1379 C CA . THR A 1 179 ? -17.706 -2.752 7.540 1.00 93.25 179 THR A CA 1
ATOM 1380 C C . THR A 1 179 ? -17.902 -4.155 8.112 1.00 93.25 179 THR A C 1
ATOM 1382 O O . THR A 1 179 ? -19.027 -4.647 8.223 1.00 93.25 179 THR A O 1
ATOM 1385 N N . ILE A 1 180 ? -16.802 -4.824 8.457 1.00 94.62 180 ILE A N 1
ATOM 1386 C CA . ILE A 1 180 ? -16.782 -6.232 8.867 1.00 94.62 180 ILE A CA 1
ATOM 1387 C C . ILE A 1 180 ? -16.079 -6.339 10.223 1.00 94.62 180 ILE A C 1
ATOM 1389 O O . ILE A 1 180 ? -14.930 -5.915 10.327 1.00 94.62 180 ILE A O 1
ATOM 1393 N N . PRO A 1 181 ? -16.705 -6.914 11.263 1.00 94.94 181 PRO A N 1
ATOM 1394 C CA . PRO A 1 181 ? -16.050 -7.068 12.557 1.00 94.94 181 PRO A CA 1
ATOM 1395 C C . PRO A 1 181 ? -14.821 -7.978 12.438 1.00 94.94 181 PRO A C 1
ATOM 1397 O O . PRO A 1 181 ? -14.840 -8.993 11.744 1.00 94.94 181 PRO A O 1
ATOM 1400 N N . SER A 1 182 ? -13.750 -7.627 13.145 1.00 92.69 182 SER A N 1
ATOM 1401 C CA . SER A 1 182 ? -12.526 -8.430 13.235 1.00 92.69 182 SER A CA 1
ATOM 1402 C C . SER A 1 182 ? -12.609 -9.510 14.324 1.00 92.69 182 SER A C 1
ATOM 1404 O O . SER A 1 182 ? -11.646 -10.247 14.541 1.00 92.69 182 SER A O 1
ATOM 1406 N N . ASP A 1 183 ? -13.726 -9.560 15.062 1.00 90.56 183 ASP A N 1
ATOM 1407 C CA . ASP A 1 183 ? -13.966 -10.422 16.224 1.00 90.56 183 ASP A CA 1
ATOM 1408 C C . ASP A 1 183 ? -12.834 -10.373 17.271 1.00 90.56 183 ASP A C 1
ATOM 1410 O O . ASP A 1 183 ? -12.532 -11.348 17.962 1.00 90.56 183 ASP A O 1
ATOM 1414 N N . GLY A 1 184 ? -12.195 -9.203 17.401 1.00 88.75 184 GLY A N 1
ATOM 1415 C CA . GLY A 1 184 ? -11.098 -8.954 18.339 1.00 88.75 184 GLY A CA 1
ATOM 1416 C C . GLY A 1 184 ? -9.731 -9.457 17.866 1.00 88.75 184 GLY A C 1
ATOM 1417 O O . GLY A 1 184 ? -8.753 -9.370 18.615 1.00 88.75 184 GLY A O 1
ATOM 1418 N N . VAL A 1 185 ? -9.629 -9.967 16.637 1.00 94.50 185 VAL A N 1
ATOM 1419 C CA . VAL A 1 185 ? -8.354 -10.329 16.016 1.00 94.50 185 VAL A CA 1
ATOM 1420 C C . VAL A 1 185 ? -7.770 -9.095 15.335 1.00 94.50 185 VAL A C 1
ATOM 1422 O O . VAL A 1 185 ? -8.244 -8.644 14.299 1.00 94.50 185 VAL A O 1
ATOM 1425 N N . ALA A 1 186 ? -6.689 -8.549 15.891 1.00 94.50 186 ALA A N 1
ATOM 1426 C CA . ALA A 1 186 ? -5.962 -7.467 15.234 1.00 94.50 186 ALA A CA 1
ATOM 1427 C C . ALA A 1 186 ? -5.294 -7.983 13.948 1.00 94.50 186 ALA A C 1
ATOM 1429 O O . ALA A 1 186 ? -4.435 -8.874 14.001 1.00 94.50 186 ALA A O 1
ATOM 1430 N N . MET A 1 187 ? -5.676 -7.413 12.807 1.00 96.62 187 MET A N 1
ATOM 1431 C CA . MET A 1 187 ? -5.046 -7.721 11.526 1.00 96.62 187 MET A CA 1
ATOM 1432 C C . MET A 1 187 ? -3.669 -7.068 11.437 1.00 96.62 187 MET A C 1
ATOM 1434 O O . MET A 1 187 ? -3.425 -5.998 11.984 1.00 96.62 187 MET A O 1
ATOM 1438 N N . THR A 1 188 ? -2.746 -7.749 10.767 1.00 95.31 188 THR A N 1
ATOM 1439 C CA . THR A 1 188 ? -1.326 -7.361 10.691 1.00 95.31 188 THR A CA 1
ATOM 1440 C C . THR A 1 188 ? -0.837 -7.186 9.259 1.00 95.31 188 THR A C 1
ATOM 1442 O O . THR A 1 188 ? 0.154 -6.505 9.017 1.00 95.31 188 THR A O 1
ATOM 1445 N N . CYS A 1 189 ? -1.522 -7.802 8.297 1.00 94.94 189 CYS A N 1
ATOM 1446 C CA . CYS A 1 189 ? -1.194 -7.717 6.885 1.00 94.94 189 CYS A CA 1
ATOM 1447 C C . CYS A 1 189 ? -2.472 -7.842 6.062 1.00 94.94 189 CYS A C 1
ATOM 1449 O O . CYS A 1 189 ? -3.353 -8.636 6.398 1.00 94.94 189 CYS A O 1
ATOM 1451 N N . ILE A 1 190 ? -2.542 -7.072 4.981 1.00 97.25 190 ILE A N 1
ATOM 1452 C CA . ILE A 1 190 ? -3.613 -7.120 3.993 1.00 97.25 190 ILE A CA 1
ATOM 1453 C C . ILE A 1 190 ? -2.952 -7.231 2.624 1.00 97.25 190 ILE A C 1
ATOM 1455 O O . ILE A 1 190 ? -2.039 -6.473 2.298 1.00 97.25 190 ILE A O 1
ATOM 1459 N N . THR A 1 191 ? -3.406 -8.177 1.813 1.00 96.00 191 THR A N 1
ATOM 1460 C CA . THR A 1 191 ? -2.944 -8.345 0.435 1.00 96.00 191 THR A CA 1
ATOM 1461 C C . THR A 1 191 ? -4.113 -8.679 -0.477 1.00 96.00 191 THR A C 1
ATOM 1463 O O . THR A 1 191 ? -5.203 -9.027 -0.019 1.00 96.00 191 THR A O 1
ATOM 1466 N N . CYS A 1 192 ? -3.911 -8.565 -1.785 1.00 95.44 192 CYS A N 1
ATOM 1467 C CA . CYS A 1 192 ? -4.940 -8.879 -2.755 1.00 95.44 192 CYS A CA 1
ATOM 1468 C C . CYS A 1 192 ? -4.386 -9.635 -3.959 1.00 95.44 192 CYS A C 1
ATOM 1470 O O . CYS A 1 192 ? -3.195 -9.620 -4.266 1.00 95.44 192 CYS A O 1
ATOM 1472 N N . THR A 1 193 ? -5.293 -10.308 -4.654 1.00 93.62 193 THR A N 1
ATOM 1473 C CA . T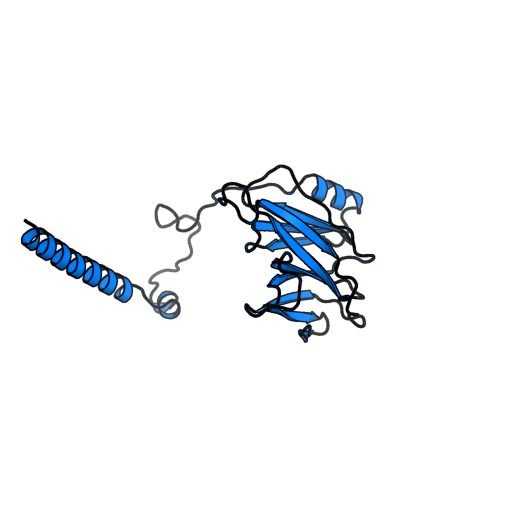HR A 1 193 ? -5.014 -10.889 -5.969 1.00 93.62 193 THR A CA 1
ATOM 1474 C C . THR A 1 193 ? -5.333 -9.889 -7.071 1.00 93.62 193 THR A C 1
ATOM 1476 O O . THR A 1 193 ? -6.138 -8.973 -6.901 1.00 93.62 193 THR A O 1
ATOM 1479 N N . ASP A 1 194 ? -4.779 -10.130 -8.254 1.00 89.88 194 ASP A N 1
ATOM 1480 C CA . ASP A 1 194 ? -5.130 -9.430 -9.492 1.00 89.88 194 ASP A CA 1
ATOM 1481 C C . ASP A 1 194 ? -6.635 -9.482 -9.823 1.00 89.88 194 ASP A C 1
ATOM 1483 O O . ASP A 1 194 ? -7.155 -8.576 -10.473 1.00 89.88 194 ASP A O 1
ATOM 1487 N N . LYS A 1 195 ? -7.336 -10.511 -9.334 1.00 89.25 195 LYS A N 1
ATOM 1488 C CA . LYS A 1 195 ? -8.786 -10.722 -9.475 1.00 89.25 195 LYS A CA 1
ATOM 1489 C C . LYS A 1 195 ? -9.638 -10.033 -8.399 1.00 89.25 195 LYS A C 1
ATOM 1491 O O . LYS A 1 195 ? -10.851 -10.235 -8.385 1.00 89.25 195 LYS A O 1
ATOM 1496 N N . GLY A 1 196 ? -9.030 -9.267 -7.492 1.00 89.94 196 GLY A N 1
ATOM 1497 C CA . GLY A 1 196 ? -9.742 -8.504 -6.461 1.00 89.94 196 GLY A CA 1
ATOM 1498 C C . GLY A 1 196 ? -10.171 -9.310 -5.229 1.00 89.94 196 GLY A C 1
ATOM 1499 O O . GLY A 1 196 ? -10.976 -8.823 -4.445 1.00 89.94 196 GLY A O 1
ATOM 1500 N N . ARG A 1 197 ? -9.658 -10.535 -5.032 1.00 93.75 197 ARG A N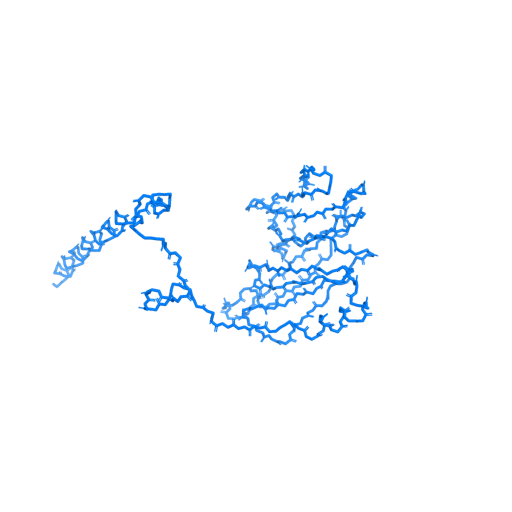 1
ATOM 1501 C CA . ARG A 1 197 ? -9.802 -11.250 -3.744 1.00 93.75 197 ARG A CA 1
ATOM 1502 C C . ARG A 1 197 ? -8.872 -10.620 -2.717 1.00 93.75 197 ARG A C 1
ATOM 1504 O O . ARG A 1 197 ? -7.703 -10.414 -3.050 1.00 93.75 197 ARG A O 1
ATOM 1511 N N . ILE A 1 198 ? -9.370 -10.365 -1.512 1.00 96.38 198 ILE A N 1
ATOM 1512 C CA . ILE A 1 198 ? -8.632 -9.716 -0.425 1.00 96.38 198 ILE A CA 1
ATOM 1513 C C . ILE A 1 198 ? -8.342 -10.759 0.651 1.00 96.38 198 ILE A C 1
ATOM 1515 O O . ILE A 1 198 ? -9.248 -11.455 1.103 1.00 96.38 198 ILE A O 1
ATOM 1519 N N . PHE A 1 199 ? -7.081 -10.858 1.057 1.00 97.25 199 PHE A N 1
ATOM 1520 C CA . PHE A 1 199 ? -6.625 -11.747 2.117 1.00 97.25 199 PHE A CA 1
ATOM 1521 C C . PHE A 1 199 ? -6.036 -10.944 3.265 1.00 97.25 199 PHE A C 1
ATOM 1523 O O . PHE A 1 199 ? -5.342 -9.950 3.041 1.00 97.25 199 PHE A O 1
ATOM 1530 N N . LEU A 1 200 ? -6.277 -11.411 4.485 1.00 97.19 200 LEU A N 1
ATOM 1531 C CA . LEU A 1 200 ? -5.774 -10.796 5.706 1.00 97.19 200 LEU A CA 1
ATOM 1532 C C . LEU A 1 200 ? -5.011 -11.819 6.540 1.00 97.19 200 LEU A C 1
ATOM 1534 O O . LEU A 1 200 ? -5.338 -13.004 6.524 1.00 97.19 200 LEU A O 1
ATOM 1538 N N . ALA A 1 201 ? -4.016 -11.356 7.290 1.00 97.50 201 ALA A N 1
ATOM 1539 C CA . ALA A 1 201 ? -3.339 -12.157 8.303 1.00 97.50 201 ALA A CA 1
ATOM 1540 C C . ALA A 1 201 ? -3.568 -11.549 9.687 1.00 97.50 201 ALA A C 1
ATOM 1542 O O . ALA A 1 201 ? -3.257 -10.374 9.917 1.00 97.50 201 ALA A O 1
ATOM 1543 N N . GLY A 1 202 ? -4.088 -12.355 10.607 1.00 96.69 202 GLY A N 1
ATOM 1544 C CA . GLY A 1 202 ? -4.334 -11.950 11.986 1.00 96.69 202 GLY A CA 1
ATOM 1545 C C . GLY A 1 202 ? -3.127 -12.183 12.890 1.00 96.69 202 GLY A C 1
ATOM 1546 O O . GLY A 1 202 ? -2.245 -13.000 12.613 1.00 96.69 202 GLY A O 1
ATOM 1547 N N . ARG A 1 203 ? -3.093 -11.484 14.027 1.00 95.81 203 ARG A N 1
ATOM 1548 C CA . ARG A 1 203 ? -2.084 -11.703 15.081 1.00 95.81 203 ARG A CA 1
ATOM 1549 C C . ARG A 1 203 ? -2.166 -13.095 15.728 1.00 95.81 203 ARG A C 1
ATOM 1551 O O . ARG A 1 203 ? -1.247 -13.515 16.423 1.00 95.81 203 ARG A O 1
ATOM 1558 N N . ASP A 1 204 ? -3.253 -13.807 15.480 1.00 96.06 204 ASP A N 1
ATOM 1559 C CA . ASP A 1 204 ? -3.501 -15.196 15.854 1.00 96.06 204 ASP A CA 1
ATOM 1560 C C . ASP A 1 204 ? -2.860 -16.223 14.897 1.00 96.06 204 ASP A C 1
ATOM 1562 O O . ASP A 1 204 ? -3.056 -17.423 15.073 1.00 96.06 204 ASP A O 1
ATOM 1566 N N . ALA A 1 205 ? -2.082 -15.757 13.912 1.00 95.69 205 ALA A N 1
ATOM 1567 C CA . ALA A 1 205 ? -1.396 -16.559 12.899 1.00 95.69 205 ALA A CA 1
ATOM 1568 C C . ALA A 1 205 ? -2.321 -17.297 11.910 1.00 95.69 205 ALA A C 1
ATOM 1570 O O . ALA A 1 205 ? -1.872 -18.220 11.225 1.00 95.69 205 ALA A O 1
ATOM 1571 N N . HIS A 1 206 ? -3.581 -16.871 11.783 1.00 97.31 206 HIS A N 1
ATOM 1572 C CA . HIS A 1 206 ? -4.487 -17.353 10.742 1.00 97.31 206 HIS A CA 1
ATOM 1573 C C . HIS A 1 206 ? -4.511 -16.430 9.520 1.00 97.31 206 HIS A C 1
ATOM 1575 O O . HIS A 1 206 ? -4.163 -15.247 9.584 1.00 97.31 206 HIS A O 1
ATOM 1581 N N . ILE A 1 207 ? -4.941 -17.004 8.394 1.00 97.06 207 ILE A N 1
ATOM 1582 C CA . ILE A 1 207 ? -5.197 -16.293 7.142 1.00 97.06 207 ILE A CA 1
ATOM 1583 C C . ILE A 1 207 ? -6.704 -16.279 6.905 1.00 97.06 207 ILE A C 1
ATOM 1585 O O . ILE A 1 207 ? -7.357 -17.321 6.958 1.00 97.06 207 ILE A O 1
ATOM 1589 N N . TYR A 1 208 ? -7.219 -15.100 6.595 1.00 96.44 208 TYR A N 1
ATOM 1590 C CA . TYR A 1 208 ? -8.621 -14.819 6.335 1.00 96.44 208 TYR A CA 1
ATOM 1591 C C . TYR A 1 208 ? -8.800 -14.362 4.888 1.00 96.44 208 TYR A C 1
ATOM 1593 O O . TYR A 1 208 ? -7.887 -13.786 4.295 1.00 96.44 208 TYR A O 1
ATOM 1601 N N . GLU A 1 209 ? -9.977 -14.596 4.320 1.00 95.69 209 GLU A N 1
ATOM 1602 C CA . GLU A 1 209 ? -10.383 -14.047 3.025 1.00 95.69 209 GLU A CA 1
ATOM 1603 C C . GLU A 1 209 ? -11.644 -13.204 3.219 1.00 95.69 209 GLU A C 1
ATOM 1605 O O . GLU A 1 209 ? -12.607 -13.670 3.825 1.00 95.69 209 GLU A O 1
ATOM 1610 N N . LEU A 1 210 ? -11.633 -11.982 2.686 1.00 92.19 210 LEU A N 1
ATOM 1611 C CA . LEU A 1 210 ? -12.806 -11.113 2.619 1.00 92.19 210 LEU A CA 1
ATOM 1612 C C . LEU A 1 210 ? -13.669 -11.538 1.420 1.00 92.19 210 LEU A C 1
ATOM 1614 O O . LEU A 1 210 ? -13.153 -11.583 0.296 1.00 92.19 210 LEU A O 1
ATOM 1618 N N . GLN A 1 211 ? -14.949 -11.851 1.645 1.00 83.81 211 GLN A N 1
ATOM 1619 C CA . GLN A 1 211 ? -15.894 -12.280 0.601 1.00 83.81 211 GLN A CA 1
ATOM 1620 C C . GLN A 1 211 ? -17.027 -11.289 0.377 1.00 83.81 211 GLN A C 1
ATOM 1622 O O . GLN A 1 211 ? -17.554 -10.768 1.381 1.00 83.81 211 GLN A O 1
#

InterPro domains:
  IPR004870 Nucleoporin, Nup155-like [PTHR10350] (9-211)
  IPR014908 Nucleoporin, Nup133/Nup155-like, N-terminal [PF08801] (53-211)

Secondary structure (DSSP, 8-state):
-HHHHHHHHHHHHHHHHHHHHHHHHHS--HHHHT-GGG-SS-S--SS-SSSS-SS------PPPHHHHHHHHHTTT-S-EEEEEEGGGTEEEEEETTEEEEEESSS--S---EE---SS---EEEEEEPPTTTS-TT--EEEEEE-SSEEEEEEEEEE--TTSS-TTSEEEEEE-GGG-EE-TT--EEEEEE-TT--EEEEETTS-EEEE-

Sequence (211 aa):
EDEIVMRDVTHAGIVVSDCISRDVAARLDLQESLEASRYTTHPYTTHPKEWPPRVEVADTLELPTVLIERYNAAGGEGTALCGIFPEIRRAWASVDDSLFLWRFDKWDGQCPEYSGEDQAICAVGLAKCKPGVFVEAIHYLLVLATPSELTLVGVCCSGTADGSDPYAELSFQPLPEYTIPSDGVAMTCITCTDKGRIFLAGRDAHIYELQ

Radius of gyration: 24.28 Å; chains: 1; bounding box: 57×42×79 Å

pLDDT: mean 90.05, std 7.72, range [59.69, 97.56]